Protein AF-A0A5K1BUI7-F1 (afdb_monomer)

Secondary structure (DSSP, 8-state):
-HHHHHHHHHHHHH---S-HHHHHHHHHHHHHHHHH-HHHHHHHTHHHHHHHHHHHHHHHHHHHHHHHHHHHHHHHHS--------PPPHHHHHHHHHHHHHHHHHHHHHHHHHHHHHTT--SS-TTS-SS-----HHHHHHHHHHHHHHHHHHHHHHHHHHHHHHTSSS-GGG--THHHHHHHHHHHHH-GGGS-TT--

pLDDT: mean 75.42, std 20.23, range [33.75, 97.56]

Radius of gyration: 20.85 Å; Cα contacts (8 Å, |Δi|>4): 123; chains: 1; bounding box: 43×46×66 Å

Solvent-accessible surface area (backbone atoms only — not comparable to full-atom values): 11781 Å² total; per-residue (Å²): 118,71,65,60,57,53,51,48,57,56,53,56,73,73,60,78,62,102,42,70,67,61,50,52,51,53,51,52,52,45,51,52,43,52,73,71,37,61,67,61,21,62,79,65,41,40,71,56,53,50,45,50,58,52,51,52,53,50,53,50,50,53,50,52,54,52,52,45,58,55,48,57,57,50,52,74,73,48,84,82,80,93,69,89,63,90,65,80,48,65,65,54,53,49,52,53,46,50,52,48,48,51,56,52,46,53,48,44,54,51,49,40,51,52,49,31,60,77,68,73,46,72,88,78,64,84,81,80,69,96,84,72,76,100,65,59,75,67,56,55,52,54,49,52,51,45,52,49,56,40,30,52,40,25,45,52,45,15,51,45,41,46,50,46,50,74,69,44,95,70,61,87,89,73,62,71,59,62,66,17,51,50,27,42,52,53,24,44,66,69,48,56,89,82,53,78,94,76,79,128

Mean predicted aligned error: 12.06 Å

Structure (mmCIF, N/CA/C/O backbone):
data_AF-A0A5K1BUI7-F1
#
_entry.id   AF-A0A5K1BUI7-F1
#
loop_
_atom_site.group_PDB
_atom_site.id
_atom_site.type_symbol
_atom_site.label_atom_id
_atom_site.label_alt_id
_atom_site.label_comp_id
_atom_site.label_asym_id
_atom_site.label_entity_id
_atom_site.label_seq_id
_atom_site.pdbx_PDB_ins_code
_atom_site.Cartn_x
_atom_site.Cartn_y
_atom_site.Cartn_z
_atom_site.occupancy
_atom_site.B_iso_or_equiv
_atom_site.auth_seq_id
_atom_site.auth_comp_id
_atom_site.auth_asym_id
_atom_site.auth_atom_id
_atom_site.pdbx_PDB_model_num
ATOM 1 N N . ASN A 1 1 ? -21.845 20.419 0.841 1.00 43.97 1 ASN A N 1
ATOM 2 C CA . ASN A 1 1 ? -20.652 19.588 1.139 1.00 43.97 1 ASN A CA 1
ATOM 3 C C . ASN A 1 1 ? -20.397 18.413 0.192 1.00 43.97 1 ASN A C 1
ATOM 5 O O . ASN A 1 1 ? -19.238 18.085 -0.008 1.00 43.97 1 ASN A O 1
ATOM 9 N N . VAL A 1 2 ? -21.398 17.830 -0.482 1.00 43.31 2 VAL A N 1
ATOM 10 C CA . VAL A 1 2 ? -21.192 16.702 -1.428 1.00 43.31 2 VAL A CA 1
ATOM 11 C C . VAL A 1 2 ? -20.451 17.100 -2.723 1.00 43.31 2 VAL A C 1
ATOM 13 O O . VAL A 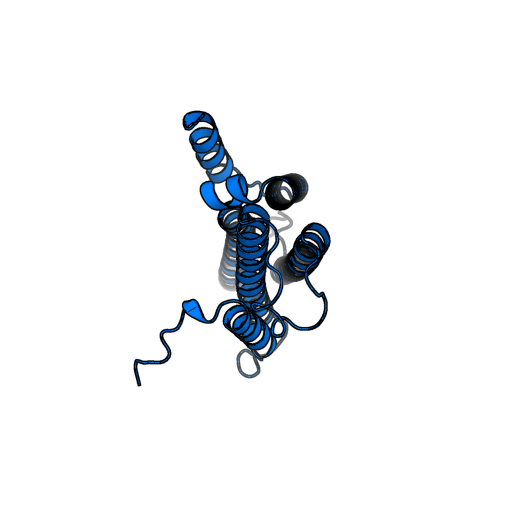1 2 ? -19.722 16.295 -3.304 1.00 43.31 2 VAL A O 1
ATOM 16 N N . GLU A 1 3 ? -20.577 18.351 -3.177 1.00 36.56 3 GLU A N 1
ATOM 17 C CA . GLU A 1 3 ? -19.888 18.826 -4.388 1.00 36.56 3 GLU A CA 1
ATOM 18 C C . GLU A 1 3 ? -18.374 18.997 -4.222 1.00 36.56 3 GLU A C 1
ATOM 20 O O . GLU A 1 3 ? -17.638 18.778 -5.182 1.00 36.56 3 GLU A O 1
ATOM 25 N N . LEU A 1 4 ? -17.892 19.335 -3.021 1.00 41.41 4 LE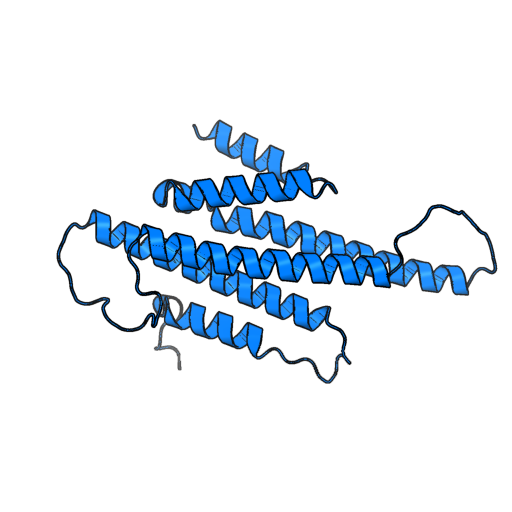U A N 1
ATOM 26 C CA . LEU A 1 4 ? -16.457 19.444 -2.736 1.00 41.41 4 LEU A CA 1
ATOM 27 C C . LEU A 1 4 ? -15.787 18.067 -2.797 1.00 41.41 4 LEU A C 1
ATOM 29 O O . LEU A 1 4 ? -14.767 17.929 -3.466 1.00 41.41 4 LEU A O 1
ATOM 33 N N . GLY A 1 5 ? -16.415 17.030 -2.228 1.00 38.28 5 GLY A N 1
ATOM 34 C CA . GLY A 1 5 ? -15.931 15.646 -2.315 1.00 38.28 5 GLY A CA 1
ATOM 35 C C . GLY A 1 5 ? -15.928 15.094 -3.746 1.00 38.28 5 GLY A C 1
ATOM 36 O O . GLY A 1 5 ? -14.968 14.446 -4.165 1.00 38.28 5 GLY A O 1
ATOM 37 N N . LYS A 1 6 ? -16.951 15.420 -4.552 1.00 39.59 6 LYS A N 1
ATOM 38 C CA . LYS A 1 6 ? -17.006 15.039 -5.977 1.00 39.59 6 LYS A CA 1
AT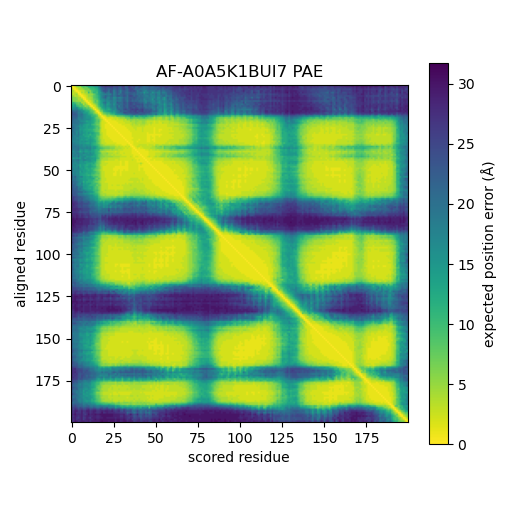OM 39 C C . LYS A 1 6 ? -15.974 15.791 -6.824 1.00 39.59 6 LYS A C 1
ATOM 41 O O . LYS A 1 6 ? -15.357 15.179 -7.695 1.00 39.59 6 LYS A O 1
ATOM 46 N N . LYS A 1 7 ? -15.739 17.082 -6.555 1.00 39.53 7 LYS A N 1
ATOM 47 C CA . LYS A 1 7 ? -14.680 17.875 -7.204 1.00 39.53 7 LYS A CA 1
ATOM 48 C C . LYS A 1 7 ? -13.285 17.381 -6.805 1.00 39.53 7 LYS A C 1
ATOM 50 O O . LYS A 1 7 ? -12.435 17.273 -7.683 1.00 39.53 7 LYS A O 1
ATOM 55 N N . PHE A 1 8 ? -13.071 16.970 -5.551 1.00 45.25 8 PHE A N 1
ATOM 56 C CA . PHE A 1 8 ? -11.815 16.354 -5.101 1.00 45.25 8 PHE A CA 1
ATOM 57 C C . PHE A 1 8 ? -11.578 14.993 -5.778 1.00 45.25 8 PHE A C 1
ATOM 59 O O . PHE A 1 8 ? -10.529 14.807 -6.389 1.00 45.25 8 PHE A O 1
ATOM 66 N N . LYS A 1 9 ? -12.576 14.089 -5.805 1.00 44.03 9 LYS A N 1
ATOM 67 C CA . LYS A 1 9 ? -12.499 12.798 -6.530 1.00 44.03 9 LYS A CA 1
ATOM 68 C C . LYS A 1 9 ? -12.203 12.992 -8.033 1.00 44.03 9 LYS A C 1
ATOM 70 O O . LYS A 1 9 ? -11.372 12.273 -8.583 1.00 44.03 9 LYS A O 1
ATOM 75 N N . LYS A 1 10 ? -12.802 13.991 -8.705 1.00 42.78 10 LYS A N 1
ATOM 76 C CA . LYS A 1 10 ? -12.535 14.300 -10.133 1.00 42.78 10 LYS A CA 1
ATOM 77 C C . LYS A 1 10 ? -11.156 14.933 -10.382 1.00 42.78 10 LYS A C 1
ATOM 79 O O . LYS A 1 10 ? -10.521 14.635 -11.395 1.00 42.78 10 LYS A O 1
ATOM 84 N N . SER A 1 11 ? -10.681 15.781 -9.469 1.00 41.78 11 SER A N 1
ATOM 85 C CA . SER A 1 11 ? -9.372 16.446 -9.581 1.00 41.78 11 SER A CA 1
ATOM 86 C C . SER A 1 11 ? -8.205 15.500 -9.250 1.00 41.78 11 SER A C 1
ATOM 88 O O . SER A 1 11 ? -7.168 15.532 -9.909 1.00 41.78 11 SER A O 1
ATOM 90 N N . VAL A 1 12 ? -8.398 14.577 -8.300 1.00 46.94 12 VAL A N 1
ATOM 91 C CA . VAL A 1 12 ? -7.439 13.507 -7.961 1.00 46.94 12 VAL A CA 1
ATOM 92 C C . VAL A 1 12 ? -7.340 12.458 -9.077 1.00 46.94 12 VAL A C 1
ATOM 94 O O . VAL A 1 12 ? -6.252 11.967 -9.381 1.00 46.94 12 VAL A O 1
ATOM 97 N N . ASN A 1 13 ? -8.449 12.146 -9.760 1.00 43.62 13 ASN A N 1
ATOM 98 C CA . ASN A 1 13 ? -8.430 11.178 -10.860 1.00 43.62 13 ASN A CA 1
ATOM 99 C C . ASN A 1 13 ? -7.754 11.679 -12.140 1.00 43.62 13 ASN A C 1
ATOM 101 O O . ASN A 1 13 ? -7.342 10.851 -12.945 1.00 43.62 13 ASN A O 1
ATOM 105 N N . SER A 1 14 ? -7.608 12.990 -12.330 1.00 39.31 14 SER A N 1
ATOM 106 C CA . SER A 1 14 ? -7.099 13.547 -13.589 1.00 39.31 14 SER A CA 1
ATOM 107 C C . SER A 1 14 ? -5.607 13.888 -13.579 1.00 39.31 14 SER A C 1
ATOM 109 O O . SER A 1 14 ? -5.026 13.995 -14.655 1.00 39.31 14 SER A O 1
ATOM 111 N N . LYS A 1 15 ? -4.960 14.035 -12.412 1.00 48.16 15 LYS A N 1
ATOM 112 C CA . LYS A 1 15 ? -3.518 14.339 -12.311 1.00 48.16 15 LYS A CA 1
ATOM 113 C C . LYS A 1 15 ? -2.923 13.821 -10.993 1.00 48.16 15 LYS A C 1
ATOM 115 O O . LYS A 1 15 ? -2.759 14.596 -10.052 1.00 48.16 15 LYS A O 1
ATOM 120 N N . ILE A 1 16 ? -2.558 12.540 -10.934 1.00 50.16 16 ILE A N 1
ATOM 121 C CA . ILE A 1 16 ? -1.403 12.145 -10.109 1.00 50.16 16 ILE A CA 1
ATOM 122 C C . ILE A 1 16 ? -0.206 12.315 -11.044 1.00 50.16 16 ILE A C 1
ATOM 124 O O . ILE A 1 16 ? -0.218 11.708 -12.115 1.00 50.16 16 ILE A O 1
ATOM 128 N N . PRO A 1 17 ? 0.740 13.216 -10.755 1.00 47.88 17 PRO A N 1
ATOM 129 C CA . PRO A 1 17 ? 1.783 13.524 -11.712 1.00 47.88 17 PRO A CA 1
ATOM 130 C C . PRO A 1 17 ? 2.892 12.489 -11.604 1.00 47.88 17 PRO A C 1
ATOM 132 O O . PRO A 1 17 ? 3.129 11.926 -10.538 1.00 47.88 17 PRO A O 1
ATOM 135 N N . SER A 1 18 ? 3.671 12.375 -12.668 1.00 57.16 18 SER A N 1
ATOM 136 C CA . SER A 1 18 ? 5.023 11.813 -12.670 1.00 57.16 18 SER A CA 1
ATOM 137 C C . SER A 1 18 ? 6.004 12.541 -11.714 1.00 57.16 18 SER A C 1
ATOM 139 O O . SER A 1 18 ? 7.210 12.437 -11.892 1.00 57.16 18 SER A O 1
ATOM 141 N N . ASP A 1 19 ? 5.494 13.298 -10.732 1.00 74.06 19 ASP A N 1
ATOM 142 C CA . ASP A 1 19 ? 6.196 14.114 -9.746 1.00 74.06 19 ASP A CA 1
ATOM 143 C C . ASP A 1 19 ? 6.098 13.447 -8.355 1.00 74.06 19 ASP A C 1
ATOM 145 O O . ASP A 1 19 ? 5.031 13.470 -7.718 1.00 74.06 19 ASP A O 1
ATOM 149 N N . PRO A 1 20 ? 7.211 12.874 -7.862 1.00 77.00 20 PRO A N 1
ATOM 150 C CA . PRO A 1 20 ? 7.291 12.225 -6.556 1.00 77.00 20 PRO A CA 1
ATOM 151 C C . PRO A 1 20 ? 6.880 13.117 -5.377 1.00 77.00 20 PRO A C 1
ATOM 153 O O . PRO A 1 20 ? 6.363 12.613 -4.377 1.00 77.00 20 PRO A O 1
ATOM 156 N N . ILE A 1 21 ? 7.078 14.438 -5.474 1.00 84.44 21 ILE A N 1
ATOM 157 C CA . ILE A 1 21 ? 6.798 15.380 -4.380 1.00 84.44 21 ILE A CA 1
ATOM 158 C C . ILE A 1 21 ? 5.292 15.476 -4.159 1.00 84.44 21 ILE A C 1
ATOM 160 O O . ILE A 1 21 ? 4.798 15.316 -3.040 1.00 84.44 21 ILE A O 1
ATOM 164 N N . ARG A 1 22 ? 4.541 15.683 -5.244 1.00 85.50 22 ARG A N 1
ATOM 165 C CA . ARG A 1 22 ? 3.084 15.810 -5.183 1.00 85.50 22 ARG A CA 1
ATOM 166 C C . ARG A 1 22 ? 2.411 14.510 -4.756 1.00 85.50 22 ARG A C 1
ATOM 168 O O . ARG A 1 22 ? 1.451 14.558 -3.989 1.00 85.50 22 ARG A O 1
ATOM 175 N N . TRP A 1 23 ? 2.918 13.361 -5.203 1.00 87.81 23 TRP A N 1
ATOM 176 C CA . TRP A 1 23 ? 2.444 12.065 -4.714 1.00 87.81 23 TRP A CA 1
ATOM 177 C C . TRP A 1 23 ? 2.628 11.935 -3.195 1.00 87.81 23 TRP A C 1
ATOM 179 O O . TRP A 1 23 ? 1.670 11.621 -2.485 1.00 87.81 23 TRP A O 1
ATOM 189 N N . ARG A 1 24 ? 3.825 12.252 -2.681 1.00 89.62 24 ARG A N 1
ATOM 190 C CA . ARG A 1 24 ? 4.130 12.164 -1.247 1.00 89.62 24 ARG A CA 1
ATOM 191 C C . ARG A 1 24 ? 3.242 13.093 -0.421 1.00 89.62 24 ARG A C 1
ATOM 193 O O . ARG A 1 24 ? 2.734 12.674 0.616 1.00 89.62 24 ARG A O 1
ATOM 200 N N . GLN A 1 25 ? 2.993 14.307 -0.909 1.00 91.75 25 GLN A N 1
ATOM 201 C CA . GLN A 1 25 ? 2.090 15.259 -0.263 1.00 91.75 25 GLN A CA 1
ATOM 202 C C . GLN A 1 25 ? 0.642 14.746 -0.228 1.00 91.75 25 GLN A C 1
ATOM 204 O O . GLN A 1 25 ? -0.021 14.827 0.803 1.00 91.75 25 GLN A O 1
ATOM 209 N N . MET A 1 26 ? 0.138 14.177 -1.329 1.00 92.56 26 MET A N 1
ATOM 210 C CA . MET A 1 26 ? -1.207 13.586 -1.355 1.00 92.56 26 MET A CA 1
ATOM 211 C C . MET A 1 26 ? -1.329 12.413 -0.381 1.00 92.56 26 MET A C 1
ATOM 213 O O . MET A 1 26 ? -2.324 12.322 0.336 1.00 92.56 26 MET A O 1
ATOM 217 N N . ARG A 1 27 ? -0.305 11.554 -0.315 1.00 94.19 27 ARG A N 1
ATOM 218 C CA . ARG A 1 27 ? -0.230 10.452 0.650 1.00 94.19 27 ARG A CA 1
ATOM 219 C C . ARG A 1 27 ? -0.309 10.962 2.095 1.00 94.19 27 ARG A C 1
ATOM 221 O O . ARG A 1 27 ? -1.131 10.466 2.857 1.00 94.19 27 ARG A O 1
ATOM 228 N N . GLN A 1 28 ? 0.487 11.976 2.439 1.00 94.25 28 GLN A N 1
ATOM 229 C CA . GLN A 1 28 ? 0.491 12.601 3.771 1.00 94.25 28 GLN A CA 1
ATOM 230 C C . GLN A 1 28 ? -0.856 13.245 4.125 1.00 94.25 28 GLN A C 1
ATOM 232 O O . GLN A 1 28 ? -1.309 13.148 5.260 1.00 94.25 28 GLN A O 1
ATOM 237 N N . ASN A 1 29 ? -1.534 13.866 3.156 1.00 93.94 29 ASN A N 1
ATOM 238 C CA . ASN A 1 29 ? -2.860 14.441 3.385 1.00 93.94 29 ASN A CA 1
ATOM 239 C C . ASN A 1 29 ? -3.898 13.361 3.719 1.00 93.94 29 ASN A C 1
ATOM 241 O O . ASN A 1 29 ? -4.705 13.549 4.624 1.00 93.94 29 ASN A O 1
ATOM 245 N N . TYR A 1 30 ? -3.882 12.229 3.007 1.00 94.88 30 TYR A N 1
ATOM 246 C CA . TYR A 1 30 ? -4.777 11.111 3.315 1.00 94.88 30 TYR A CA 1
ATOM 247 C C . TYR A 1 30 ? -4.476 10.489 4.677 1.00 94.88 30 TYR A C 1
ATOM 249 O O . TYR A 1 30 ? -5.405 10.237 5.437 1.00 94.88 30 TYR A O 1
ATOM 257 N N . GLU A 1 31 ? -3.197 10.302 5.008 1.00 95.19 31 GLU A N 1
ATOM 258 C CA . GLU A 1 31 ? -2.765 9.870 6.339 1.00 95.19 31 GLU A CA 1
ATOM 259 C C . GLU A 1 31 ? -3.307 10.798 7.434 1.00 95.19 31 GLU A C 1
ATOM 261 O O . GLU A 1 31 ? -3.922 10.327 8.388 1.00 95.19 31 GLU A O 1
ATOM 266 N N . ALA A 1 32 ? -3.145 12.115 7.278 1.00 94.19 32 ALA A N 1
ATOM 267 C CA . ALA A 1 32 ? -3.635 13.087 8.249 1.00 94.19 32 ALA A CA 1
ATOM 268 C C . ALA A 1 32 ? -5.158 13.004 8.438 1.00 94.19 32 ALA A C 1
ATOM 270 O O . ALA A 1 32 ? -5.634 13.130 9.560 1.00 94.19 32 ALA A O 1
ATOM 271 N N . ILE A 1 33 ? -5.920 12.756 7.367 1.00 93.06 33 ILE A N 1
ATOM 272 C CA . ILE A 1 33 ? -7.378 12.590 7.444 1.00 93.06 33 ILE A CA 1
ATOM 273 C C . ILE A 1 33 ? -7.742 11.314 8.213 1.00 93.06 33 ILE A C 1
ATOM 275 O O . ILE A 1 33 ? -8.541 11.390 9.143 1.00 93.06 33 ILE A O 1
ATOM 279 N N . ILE A 1 34 ? -7.124 10.175 7.872 1.00 91.94 34 ILE A N 1
ATOM 280 C CA . ILE A 1 34 ? -7.345 8.885 8.555 1.00 91.94 34 ILE A CA 1
ATOM 281 C C . ILE A 1 34 ? -7.051 9.024 10.054 1.00 91.94 34 ILE A C 1
ATOM 283 O O . ILE A 1 34 ? -7.808 8.545 10.896 1.00 91.94 34 ILE A O 1
ATOM 287 N N . LEU A 1 35 ? -5.964 9.720 10.396 1.00 91.00 35 LEU A N 1
ATOM 288 C CA . LEU A 1 35 ? -5.545 9.941 11.777 1.00 91.00 35 LEU A CA 1
ATOM 289 C C . LEU A 1 35 ? -6.293 11.073 12.479 1.00 91.00 35 LEU A C 1
ATOM 291 O O . LEU A 1 35 ? -6.166 11.179 13.693 1.00 91.00 35 LEU A O 1
ATOM 295 N N . ALA A 1 36 ? -7.059 11.920 11.793 1.00 89.81 36 ALA A N 1
ATOM 296 C CA . ALA A 1 36 ? -7.831 12.991 12.422 1.00 89.81 36 ALA A CA 1
ATOM 297 C C . ALA A 1 36 ? -9.259 12.532 12.730 1.00 89.81 36 ALA A C 1
ATOM 299 O O . ALA A 1 36 ? -9.684 12.614 13.884 1.00 89.81 36 ALA A O 1
ATOM 300 N N . ASP A 1 37 ? -9.955 11.991 11.730 1.00 87.25 37 ASP A N 1
ATOM 301 C CA . ASP A 1 37 ? -11.392 11.728 11.773 1.00 87.25 37 ASP A CA 1
ATOM 302 C C . ASP A 1 37 ? -11.722 10.367 11.139 1.00 87.25 37 ASP A C 1
ATOM 304 O O . ASP A 1 37 ? -11.779 10.208 9.915 1.00 87.25 37 ASP A O 1
ATOM 308 N N . SER A 1 38 ? -11.952 9.375 12.000 1.00 83.94 38 SER A N 1
ATOM 309 C CA . SER A 1 38 ? -12.308 8.009 11.611 1.00 83.94 38 SER A CA 1
ATOM 310 C C . SER A 1 38 ? -13.684 7.918 10.944 1.00 83.94 38 SER A C 1
ATOM 312 O O . SER A 1 38 ? -13.868 7.088 10.052 1.00 83.94 38 SER A O 1
ATOM 314 N N . ASP A 1 39 ? -14.636 8.781 11.309 1.00 85.31 39 ASP A N 1
ATOM 315 C CA . ASP A 1 39 ? -15.987 8.800 10.731 1.00 85.31 39 ASP A CA 1
ATOM 316 C C . ASP A 1 39 ? -15.959 9.359 9.307 1.00 85.31 39 ASP A C 1
ATOM 318 O O . ASP A 1 39 ? -16.565 8.814 8.373 1.00 85.31 39 ASP A O 1
ATOM 322 N N . PHE A 1 40 ? -15.215 10.447 9.118 1.00 88.00 40 PHE A N 1
ATOM 323 C CA . PHE A 1 40 ? -14.985 11.018 7.802 1.00 88.00 40 PHE A CA 1
ATOM 324 C C . PHE A 1 40 ? -14.206 10.049 6.910 1.00 88.00 40 PHE A C 1
ATOM 326 O O . PHE A 1 40 ? -14.579 9.868 5.748 1.00 88.00 40 PHE A O 1
ATOM 333 N N . SER A 1 41 ? -13.166 9.406 7.456 1.00 88.69 41 SER A N 1
ATOM 334 C CA . SER A 1 41 ? -12.354 8.422 6.735 1.00 88.69 41 SER A CA 1
ATOM 335 C C . SER A 1 41 ? -13.212 7.300 6.154 1.00 88.69 41 SER A C 1
ATOM 337 O O . SER A 1 41 ? -13.167 7.036 4.951 1.00 88.69 41 SER A O 1
ATOM 339 N N . GLU A 1 42 ? -14.068 6.710 6.990 1.00 86.50 42 GLU A N 1
ATOM 340 C CA . GLU A 1 42 ? -14.961 5.621 6.603 1.00 86.50 42 GLU A CA 1
ATOM 341 C C . GLU A 1 42 ? -16.015 6.070 5.583 1.00 86.50 42 GLU A C 1
ATOM 343 O O . GLU A 1 42 ? -16.174 5.439 4.538 1.00 86.50 42 GLU A O 1
ATOM 348 N N . SER A 1 43 ? -16.695 7.191 5.836 1.00 87.88 43 SER A N 1
ATOM 349 C CA . SER A 1 43 ? -17.760 7.696 4.953 1.00 87.88 43 SER A CA 1
ATOM 350 C C . SER A 1 43 ? -17.268 8.135 3.569 1.00 87.88 43 SER A C 1
ATOM 352 O O . SER A 1 43 ? -18.041 8.131 2.609 1.00 87.88 43 SER A O 1
ATOM 354 N N . HIS A 1 44 ? -15.993 8.513 3.451 1.00 89.69 44 HIS A N 1
ATOM 355 C CA . HIS A 1 44 ? -15.385 8.961 2.196 1.00 89.69 44 HIS A CA 1
ATOM 356 C C . HIS A 1 44 ? -14.415 7.943 1.588 1.00 89.69 44 HIS A C 1
ATOM 358 O O . HIS A 1 44 ? -13.831 8.227 0.536 1.00 89.69 44 HIS A O 1
ATOM 364 N N . GLU A 1 45 ? -14.282 6.768 2.211 1.00 91.88 45 GLU A N 1
ATOM 365 C CA . GLU A 1 45 ? -13.417 5.666 1.780 1.00 91.88 45 GLU A CA 1
ATOM 366 C C . GLU A 1 45 ? -11.956 6.115 1.609 1.00 91.88 45 GLU A C 1
ATOM 368 O O . GLU A 1 45 ? -11.302 5.831 0.599 1.00 91.88 45 GLU A O 1
ATOM 373 N N . ILE A 1 46 ? -11.436 6.877 2.57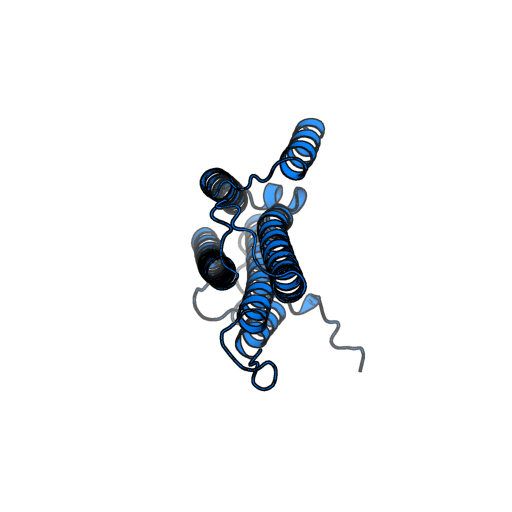5 1.00 94.19 46 ILE A N 1
ATOM 374 C CA . ILE A 1 46 ? -10.123 7.517 2.451 1.00 94.19 46 ILE A CA 1
ATOM 375 C C . ILE A 1 46 ? -9.000 6.481 2.357 1.00 94.19 46 ILE A C 1
ATOM 377 O O . ILE A 1 46 ? -8.098 6.654 1.535 1.00 94.19 46 ILE A O 1
ATOM 381 N N . GLU A 1 47 ? -9.071 5.366 3.093 1.00 93.75 47 GLU A N 1
ATOM 382 C CA . GLU A 1 47 ? -8.090 4.279 2.969 1.00 93.75 47 GLU A CA 1
ATOM 383 C C . GLU A 1 47 ? -8.105 3.659 1.567 1.00 93.75 47 GLU A C 1
ATOM 385 O O . GLU A 1 47 ? -7.061 3.273 1.043 1.00 93.75 47 GLU A O 1
ATOM 390 N N . HIS A 1 48 ? -9.277 3.575 0.933 1.00 92.75 48 HIS A N 1
ATOM 391 C CA . HIS A 1 48 ? -9.385 3.090 -0.440 1.00 92.75 48 HIS A CA 1
ATOM 392 C C . HIS A 1 48 ? -8.788 4.090 -1.433 1.00 92.75 48 HIS A C 1
ATOM 394 O O . HIS A 1 48 ? -8.048 3.696 -2.331 1.00 92.75 48 HIS A O 1
ATOM 400 N N . LEU A 1 49 ? -9.050 5.390 -1.272 1.00 94.81 49 LEU A N 1
ATOM 401 C CA . LEU A 1 49 ? -8.451 6.429 -2.118 1.00 94.81 49 LEU A CA 1
ATOM 402 C C . LEU A 1 49 ? -6.924 6.472 -1.986 1.00 94.81 49 LEU A C 1
ATOM 404 O O . LEU A 1 49 ? -6.218 6.610 -2.988 1.00 94.81 49 LEU A O 1
ATOM 408 N N . LEU A 1 50 ? -6.418 6.306 -0.765 1.00 95.50 50 LEU A N 1
ATOM 409 C CA . LEU A 1 50 ? -4.996 6.171 -0.479 1.00 95.50 50 LEU A CA 1
ATOM 410 C C . LEU A 1 50 ? -4.397 4.945 -1.179 1.00 95.50 50 LEU A C 1
ATOM 412 O O . LEU A 1 50 ? -3.323 5.043 -1.777 1.00 95.50 50 LEU A O 1
ATOM 416 N N . TRP A 1 51 ? -5.096 3.809 -1.175 1.00 96.62 51 TRP A N 1
ATOM 417 C CA . TRP A 1 51 ? -4.672 2.641 -1.942 1.00 96.62 51 TRP A CA 1
ATOM 418 C C . TRP A 1 51 ? -4.695 2.890 -3.450 1.00 96.62 51 TRP A C 1
ATOM 420 O O . TRP A 1 51 ? -3.709 2.602 -4.118 1.00 96.62 51 TRP A O 1
ATOM 430 N N . GLN A 1 52 ? -5.750 3.501 -3.994 1.00 95.00 52 GLN A N 1
ATOM 431 C CA . GLN A 1 52 ? -5.839 3.842 -5.420 1.00 95.00 52 GLN A CA 1
ATOM 432 C C . GLN A 1 52 ? -4.689 4.751 -5.880 1.00 95.00 52 GLN A C 1
ATOM 434 O O . GLN A 1 52 ? -4.170 4.576 -6.985 1.00 95.00 52 GLN A O 1
ATOM 439 N N . LEU A 1 53 ? -4.254 5.690 -5.031 1.00 93.44 53 LEU A N 1
ATOM 440 C CA . LEU A 1 53 ? -3.067 6.518 -5.268 1.00 93.44 53 LEU A CA 1
ATOM 441 C C . LEU A 1 53 ? -1.808 5.651 -5.449 1.00 93.44 53 LEU A C 1
ATOM 443 O O . LEU A 1 53 ? -1.070 5.852 -6.410 1.00 93.44 53 LEU A O 1
ATOM 447 N N . HIS A 1 54 ? -1.580 4.671 -4.569 1.00 94.31 54 HIS A N 1
ATOM 448 C CA . HIS A 1 54 ? -0.444 3.747 -4.676 1.00 94.31 54 HIS A CA 1
ATOM 449 C C . HIS A 1 54 ? -0.583 2.792 -5.866 1.00 94.31 54 HIS A C 1
ATOM 451 O O . HIS A 1 54 ? 0.365 2.607 -6.628 1.00 94.31 54 HIS A O 1
ATOM 457 N N . TYR A 1 55 ? -1.770 2.221 -6.061 1.00 94.00 55 TYR A N 1
ATOM 458 C CA . TYR A 1 55 ? -2.064 1.284 -7.138 1.00 94.00 55 TYR A CA 1
ATOM 459 C C . TYR A 1 55 ? -1.854 1.914 -8.518 1.00 94.00 55 TYR A C 1
ATOM 461 O O . TYR A 1 55 ? -1.293 1.285 -9.412 1.00 94.00 55 TYR A O 1
ATOM 469 N N . ARG A 1 56 ? -2.217 3.191 -8.695 1.00 91.75 56 ARG A N 1
ATOM 470 C CA . ARG A 1 56 ? -1.935 3.909 -9.944 1.00 91.75 56 ARG A CA 1
ATOM 471 C C . ARG A 1 56 ? -0.432 4.017 -10.219 1.00 91.75 56 ARG A C 1
ATOM 473 O O . ARG A 1 56 ? -0.028 3.806 -11.359 1.00 91.75 56 ARG A O 1
ATOM 480 N N . CYS A 1 57 ? 0.388 4.297 -9.204 1.00 91.31 57 CYS A N 1
ATOM 481 C CA . CYS A 1 57 ? 1.847 4.313 -9.356 1.00 91.31 57 CYS A CA 1
ATOM 482 C C . CYS A 1 57 ? 2.387 2.928 -9.737 1.00 91.31 57 CYS A C 1
ATOM 484 O O . CYS A 1 57 ? 3.232 2.823 -10.624 1.00 91.31 57 CYS A O 1
ATOM 486 N N . ILE A 1 58 ? 1.854 1.860 -9.129 1.00 92.81 58 ILE A N 1
ATOM 487 C CA . ILE A 1 58 ? 2.175 0.476 -9.506 1.00 92.81 58 ILE A CA 1
ATOM 488 C C . ILE A 1 58 ? 1.867 0.247 -10.991 1.00 92.81 58 ILE A C 1
ATOM 490 O O . ILE A 1 58 ? 2.740 -0.197 -11.735 1.00 92.81 58 ILE A O 1
ATOM 494 N N . GLU A 1 59 ? 0.663 0.586 -11.457 1.00 92.19 59 GLU A N 1
ATOM 495 C CA . GLU A 1 59 ? 0.286 0.413 -12.865 1.00 92.19 59 GLU A CA 1
ATOM 496 C C . GLU A 1 59 ? 1.155 1.235 -13.825 1.00 92.19 59 GLU A C 1
ATOM 498 O O . GLU A 1 59 ? 1.497 0.750 -14.908 1.00 92.19 59 GLU A O 1
ATOM 503 N N . GLU A 1 60 ? 1.577 2.437 -13.427 1.00 90.56 60 GLU A N 1
ATOM 504 C CA . GLU A 1 60 ? 2.504 3.259 -14.205 1.00 90.56 60 GLU A CA 1
ATOM 505 C C . GLU A 1 60 ? 3.877 2.584 -14.348 1.00 90.56 60 GLU A C 1
ATOM 507 O O . GLU A 1 60 ? 4.375 2.445 -15.469 1.00 90.56 60 GLU A O 1
ATOM 512 N N . PHE A 1 61 ? 4.463 2.078 -13.257 1.00 90.00 61 PHE A N 1
ATOM 513 C CA . PHE A 1 61 ? 5.714 1.312 -13.320 1.00 90.00 61 PHE A CA 1
ATOM 514 C C . PHE A 1 61 ? 5.571 0.055 -14.183 1.00 90.00 61 PHE A C 1
ATOM 516 O O . PHE A 1 61 ? 6.429 -0.223 -15.027 1.00 90.00 61 PHE A O 1
ATOM 523 N N . ARG A 1 62 ? 4.459 -0.679 -14.053 1.00 90.31 62 ARG A N 1
ATOM 524 C CA . ARG A 1 62 ? 4.172 -1.857 -14.889 1.00 90.31 62 ARG A CA 1
ATOM 525 C C . ARG A 1 62 ? 4.081 -1.491 -16.368 1.00 90.31 62 ARG A C 1
ATOM 527 O O . ARG A 1 62 ? 4.605 -2.223 -17.207 1.00 90.31 62 ARG A O 1
ATOM 534 N N . ALA A 1 63 ? 3.446 -0.369 -16.703 1.00 89.38 63 ALA A N 1
ATOM 535 C CA . ALA A 1 63 ? 3.372 0.120 -18.074 1.00 89.38 63 ALA A CA 1
ATOM 536 C C . ALA A 1 63 ? 4.764 0.475 -18.619 1.00 89.38 63 ALA A C 1
ATOM 538 O O . ALA A 1 63 ? 5.123 0.013 -19.702 1.00 89.38 63 ALA A O 1
ATOM 539 N N . ARG A 1 64 ? 5.583 1.201 -17.845 1.00 87.56 64 ARG A N 1
ATOM 540 C CA . ARG A 1 64 ? 6.966 1.552 -18.215 1.00 87.56 64 ARG A CA 1
ATOM 541 C C . ARG A 1 64 ? 7.840 0.311 -18.455 1.00 87.56 64 ARG A C 1
ATOM 543 O O . ARG A 1 64 ? 8.564 0.258 -19.449 1.00 87.56 64 ARG A O 1
ATOM 550 N N . LEU A 1 65 ? 7.725 -0.719 -17.610 1.00 85.94 65 LEU A N 1
ATOM 551 C CA . LEU A 1 65 ? 8.449 -1.992 -17.764 1.00 85.94 65 LEU A CA 1
ATOM 552 C C . LEU A 1 65 ? 8.019 -2.792 -19.009 1.00 85.94 65 LEU A C 1
ATOM 554 O O . LEU A 1 65 ? 8.855 -3.422 -19.666 1.00 85.94 65 LEU A O 1
ATOM 558 N N . ARG A 1 66 ? 6.730 -2.765 -19.372 1.00 86.12 66 ARG A N 1
ATOM 559 C CA . ARG A 1 66 ? 6.234 -3.385 -20.618 1.00 86.12 66 ARG A CA 1
ATOM 560 C C . ARG A 1 66 ? 6.760 -2.653 -21.858 1.00 86.12 66 ARG A C 1
ATOM 562 O O . ARG A 1 66 ? 7.237 -3.291 -22.800 1.00 86.12 66 ARG A O 1
ATOM 569 N N . SER A 1 67 ? 6.736 -1.321 -21.837 1.00 83.12 67 SER A N 1
ATOM 570 C CA . SER A 1 67 ? 7.207 -0.484 -22.947 1.00 83.12 67 SER A CA 1
ATOM 571 C C . SER A 1 67 ? 8.717 -0.605 -23.184 1.00 83.12 67 SER A C 1
ATOM 573 O O . SER A 1 67 ? 9.157 -0.667 -24.335 1.00 83.12 67 SER A O 1
ATOM 575 N N . SER A 1 68 ? 9.527 -0.703 -22.122 1.00 76.00 68 SER A N 1
ATOM 576 C CA . SER A 1 68 ? 10.978 -0.914 -22.252 1.00 76.00 68 SER A CA 1
ATOM 577 C C . SER A 1 68 ? 11.316 -2.283 -22.856 1.00 76.00 68 SER A C 1
ATOM 579 O O . SER A 1 68 ? 12.212 -2.374 -23.694 1.00 76.00 68 SER A O 1
ATOM 581 N N . SER A 1 69 ? 10.541 -3.322 -22.529 1.00 70.00 69 SER A N 1
ATOM 582 C CA . SER A 1 69 ? 10.710 -4.676 -23.084 1.00 70.00 69 SER A CA 1
ATOM 583 C C . SER A 1 69 ? 10.386 -4.747 -24.589 1.00 70.00 69 SER A C 1
ATOM 585 O O . SER A 1 69 ? 11.083 -5.421 -25.345 1.00 70.00 69 SER A O 1
ATOM 587 N N . THR A 1 70 ? 9.375 -3.995 -25.041 1.00 64.38 70 THR A N 1
ATOM 588 C CA . THR A 1 70 ? 8.971 -3.918 -26.464 1.00 64.38 70 THR A CA 1
ATOM 589 C C . THR A 1 70 ? 9.960 -3.097 -27.300 1.00 64.38 70 THR A C 1
ATOM 591 O O . THR A 1 70 ? 10.220 -3.394 -28.462 1.00 64.38 70 THR A O 1
ATOM 594 N N . THR A 1 71 ? 10.560 -2.061 -26.706 1.00 59.25 71 THR A N 1
ATOM 595 C CA . THR A 1 71 ? 11.555 -1.236 -27.410 1.00 59.25 71 THR A CA 1
ATOM 596 C C . THR A 1 71 ? 12.874 -1.996 -27.600 1.00 59.25 71 THR A C 1
ATOM 598 O O . THR A 1 71 ? 13.486 -1.895 -28.658 1.00 59.25 71 THR A O 1
ATOM 601 N N . ALA A 1 72 ? 13.302 -2.792 -26.612 1.00 58.09 72 ALA A N 1
ATOM 602 C CA . ALA A 1 72 ? 14.529 -3.589 -26.708 1.00 58.09 72 ALA A CA 1
ATOM 603 C C . ALA A 1 72 ? 14.484 -4.615 -27.858 1.00 58.09 72 ALA A C 1
ATOM 605 O O . ALA A 1 72 ? 15.478 -4.808 -28.553 1.00 58.09 72 ALA A O 1
ATOM 606 N N . THR A 1 73 ? 13.320 -5.222 -28.099 1.00 58.25 73 THR A N 1
ATOM 607 C CA . THR A 1 73 ? 13.099 -6.163 -29.211 1.00 58.25 73 THR A CA 1
ATOM 608 C C . THR A 1 73 ? 13.052 -5.460 -30.571 1.00 58.25 73 THR A C 1
ATOM 610 O O . THR A 1 73 ? 13.573 -5.993 -31.546 1.00 58.25 73 THR A O 1
ATOM 613 N N . ALA A 1 74 ? 12.513 -4.238 -30.646 1.00 56.97 74 ALA A N 1
ATOM 614 C CA . ALA A 1 74 ? 12.499 -3.445 -31.879 1.00 56.97 74 ALA A CA 1
ATOM 615 C C . ALA A 1 74 ? 13.896 -2.931 -32.291 1.00 56.97 74 ALA A C 1
ATOM 617 O O . ALA A 1 74 ? 14.236 -2.964 -33.471 1.00 56.97 74 ALA A O 1
ATOM 618 N N . VAL A 1 75 ? 14.732 -2.512 -31.331 1.00 55.66 75 VAL A N 1
ATOM 619 C CA . VAL A 1 75 ? 16.105 -2.028 -31.598 1.00 55.66 75 VAL A CA 1
ATOM 620 C C . VAL A 1 75 ? 17.044 -3.166 -32.026 1.00 55.66 75 VAL A C 1
ATOM 622 O O . VAL A 1 75 ? 17.973 -2.937 -32.792 1.00 55.66 75 VAL A O 1
ATOM 625 N N . GLN A 1 76 ? 16.790 -4.409 -31.602 1.00 53.44 76 GLN A N 1
ATOM 626 C CA . GLN A 1 76 ? 17.526 -5.577 -32.111 1.00 53.44 76 GLN A CA 1
ATOM 627 C C . GLN A 1 76 ? 17.140 -5.951 -33.554 1.00 53.44 76 GLN A C 1
ATOM 629 O O . GLN A 1 76 ? 17.938 -6.575 -34.247 1.00 53.44 76 GLN A O 1
ATOM 634 N N . ALA A 1 77 ? 15.948 -5.559 -34.021 1.00 54.88 77 ALA A N 1
ATOM 635 C CA . ALA A 1 77 ? 15.460 -5.852 -35.371 1.00 54.88 77 ALA A CA 1
ATOM 636 C C . ALA A 1 77 ? 15.811 -4.768 -36.413 1.00 54.88 77 ALA A C 1
ATOM 638 O O . ALA A 1 77 ? 15.808 -5.049 -37.610 1.00 54.88 77 ALA A O 1
ATOM 639 N N . GLN A 1 78 ? 16.124 -3.541 -35.988 1.00 50.53 78 GLN A N 1
ATOM 640 C CA . GLN A 1 78 ? 16.541 -2.446 -36.867 1.00 50.53 78 GLN A CA 1
ATOM 641 C C . GLN A 1 78 ? 17.888 -1.900 -36.400 1.00 50.53 78 GLN A C 1
ATOM 643 O O . GLN A 1 78 ? 17.976 -1.177 -35.410 1.00 50.53 78 GLN A O 1
ATOM 648 N N . GLY A 1 79 ? 18.947 -2.282 -37.116 1.00 49.34 79 GLY A N 1
ATOM 649 C CA . GLY A 1 79 ? 20.314 -1.870 -36.824 1.00 49.34 79 GLY A CA 1
ATOM 650 C C . GLY A 1 79 ? 20.470 -0.350 -36.754 1.00 49.34 79 GLY A C 1
ATOM 651 O O . GLY A 1 79 ? 20.280 0.334 -37.752 1.00 49.34 79 GLY A O 1
ATOM 652 N N . GLY A 1 80 ? 20.864 0.129 -35.571 1.00 53.56 80 GLY A N 1
ATOM 653 C CA . GLY A 1 80 ? 21.623 1.362 -35.342 1.00 53.56 80 GLY A CA 1
ATOM 654 C C . GLY A 1 80 ? 20.957 2.687 -35.727 1.00 53.56 80 GLY A C 1
ATOM 655 O O . GLY A 1 80 ? 21.013 3.113 -36.874 1.00 53.56 80 GLY A O 1
ATOM 656 N N . GLY A 1 81 ? 20.463 3.420 -34.727 1.00 44.31 81 GLY A N 1
ATOM 657 C CA . GLY A 1 81 ? 20.131 4.840 -34.855 1.00 44.31 81 GLY A CA 1
ATOM 658 C C . GLY A 1 81 ? 20.041 5.510 -33.486 1.00 44.31 81 GLY A C 1
ATOM 659 O O . GLY A 1 81 ? 19.008 5.437 -32.823 1.00 44.31 81 GLY A O 1
ATOM 660 N N . GLU A 1 82 ? 21.139 6.125 -33.044 1.00 49.66 82 GLU A N 1
ATOM 661 C CA . GLU A 1 82 ? 21.248 6.852 -31.776 1.00 49.66 82 GLU A CA 1
ATOM 662 C C . GLU A 1 82 ? 20.362 8.107 -31.773 1.00 49.66 82 GLU A C 1
ATOM 664 O O . GLU A 1 82 ? 20.740 9.170 -32.258 1.00 49.66 82 GLU A O 1
ATOM 669 N N . ALA A 1 83 ? 19.185 8.008 -31.159 1.00 44.22 83 ALA A N 1
ATOM 670 C CA . ALA A 1 83 ? 18.505 9.166 -30.597 1.00 44.22 83 ALA A CA 1
ATOM 671 C C . ALA A 1 83 ? 18.804 9.194 -29.093 1.00 44.22 83 ALA A C 1
ATOM 673 O O . ALA A 1 83 ? 18.177 8.472 -28.316 1.00 44.22 83 ALA A O 1
ATOM 674 N N . TYR A 1 84 ? 19.771 10.027 -28.693 1.00 44.31 84 TYR A N 1
ATOM 675 C CA . TYR A 1 84 ? 20.132 10.345 -27.304 1.00 44.31 84 TYR A CA 1
ATOM 676 C C . TYR A 1 84 ? 18.998 11.099 -26.578 1.00 44.31 84 TYR A C 1
ATOM 678 O O . TYR A 1 84 ? 19.163 12.206 -26.077 1.00 44.31 84 TYR A O 1
ATOM 686 N N . VAL A 1 85 ? 17.814 10.502 -26.484 1.00 47.44 85 VAL A N 1
ATOM 687 C CA . VAL A 1 85 ? 16.922 10.770 -25.360 1.00 47.44 85 VAL A CA 1
ATOM 688 C C . VAL A 1 85 ? 17.328 9.743 -24.320 1.00 47.44 85 VAL A C 1
ATOM 690 O O . VAL A 1 85 ? 17.170 8.550 -24.569 1.00 47.44 85 VAL A O 1
ATOM 693 N N . ARG A 1 86 ? 17.901 10.188 -23.194 1.00 50.56 86 ARG A N 1
ATOM 694 C CA . ARG A 1 86 ? 18.252 9.343 -22.041 1.00 50.56 86 ARG A CA 1
ATOM 695 C C . ARG A 1 86 ? 16.990 8.631 -21.550 1.00 50.56 86 ARG A C 1
ATOM 697 O O . ARG A 1 86 ? 16.278 9.123 -20.682 1.00 50.56 86 ARG A O 1
ATOM 704 N N . ARG A 1 87 ? 16.658 7.512 -22.186 1.00 60.50 87 ARG A N 1
ATOM 705 C CA . ARG A 1 87 ? 15.514 6.679 -21.850 1.00 60.50 87 ARG A CA 1
ATOM 706 C C . ARG A 1 87 ? 15.929 5.881 -20.625 1.00 60.50 87 ARG A C 1
ATOM 708 O O . ARG A 1 87 ? 16.972 5.234 -20.667 1.00 60.50 87 ARG A O 1
ATOM 715 N N . GLU A 1 88 ? 15.138 5.963 -19.556 1.00 69.00 88 GLU A N 1
ATOM 716 C CA . GLU A 1 88 ? 15.350 5.146 -18.359 1.00 69.00 88 GLU A CA 1
ATOM 717 C C . GLU A 1 88 ? 15.530 3.690 -18.795 1.00 69.00 88 GLU A C 1
ATOM 719 O O . GLU A 1 88 ? 14.682 3.111 -19.489 1.00 69.00 88 GLU A O 1
ATOM 724 N N . SER A 1 89 ? 16.669 3.111 -18.436 1.00 82.12 89 SER A N 1
ATOM 725 C CA . SER A 1 89 ? 16.932 1.707 -18.698 1.00 82.12 89 SER A CA 1
ATOM 726 C C . SER A 1 89 ? 15.921 0.857 -17.929 1.00 82.12 89 SER A C 1
ATOM 728 O O . SER A 1 89 ? 15.428 1.229 -16.862 1.00 82.12 89 SER A O 1
ATOM 730 N N . ARG A 1 90 ? 15.613 -0.336 -18.445 1.00 82.81 90 ARG A N 1
ATOM 731 C CA . ARG A 1 90 ? 14.708 -1.276 -17.764 1.00 82.81 90 ARG A CA 1
ATOM 732 C C . ARG A 1 90 ? 15.145 -1.549 -16.317 1.00 82.81 90 ARG A C 1
ATOM 734 O O . ARG A 1 90 ? 14.286 -1.675 -15.450 1.00 82.81 90 ARG A O 1
ATOM 741 N N . ASN A 1 91 ? 16.455 -1.587 -16.064 1.00 85.38 91 ASN A N 1
ATOM 742 C CA . ASN A 1 91 ? 17.031 -1.787 -14.735 1.00 85.38 91 ASN A CA 1
ATOM 743 C C . ASN A 1 91 ? 16.822 -0.570 -13.818 1.00 85.38 91 ASN A C 1
ATOM 745 O O . ASN A 1 91 ? 16.491 -0.752 -12.650 1.00 85.38 91 ASN A O 1
ATOM 749 N N . GLU A 1 92 ? 16.942 0.660 -14.333 1.00 86.44 92 GLU A N 1
ATOM 750 C CA . GLU A 1 92 ? 16.617 1.879 -13.571 1.00 86.44 92 GLU A CA 1
ATOM 751 C C . GLU A 1 92 ? 15.133 1.913 -13.184 1.00 86.44 92 GLU A C 1
ATOM 753 O O . GLU A 1 92 ? 14.816 2.116 -12.013 1.00 86.44 92 GLU A O 1
ATOM 758 N N . ILE A 1 93 ? 14.223 1.618 -14.123 1.00 86.69 93 ILE A N 1
ATOM 759 C CA . ILE A 1 93 ? 12.776 1.544 -13.843 1.00 86.69 93 ILE A CA 1
ATOM 760 C C . ILE A 1 93 ? 12.490 0.491 -12.764 1.00 86.69 93 ILE A C 1
ATOM 762 O O . ILE A 1 93 ? 11.689 0.727 -11.860 1.00 86.69 93 ILE A O 1
ATOM 766 N N . HIS A 1 94 ? 13.155 -0.664 -12.841 1.00 88.06 94 HIS A N 1
ATOM 767 C CA . HIS A 1 94 ? 13.026 -1.732 -11.852 1.00 88.06 94 HIS A CA 1
ATOM 768 C C . HIS A 1 94 ? 13.499 -1.291 -10.461 1.00 88.06 94 HIS A C 1
ATOM 770 O O . HIS A 1 94 ? 12.806 -1.517 -9.470 1.00 88.06 94 HIS A O 1
ATOM 776 N N . SER A 1 95 ? 14.643 -0.607 -10.392 1.00 89.25 95 SER A N 1
ATOM 777 C CA . SER A 1 95 ? 15.194 -0.063 -9.148 1.00 89.25 95 SER A CA 1
ATOM 778 C C . SER A 1 95 ? 14.255 0.967 -8.510 1.00 89.25 95 SER A C 1
ATOM 780 O O . SER A 1 95 ? 13.937 0.865 -7.322 1.00 89.25 95 SER A O 1
ATOM 782 N N . PHE A 1 96 ? 13.722 1.905 -9.302 1.00 89.94 96 PHE A N 1
ATOM 783 C CA . PHE A 1 96 ? 12.734 2.873 -8.816 1.00 89.94 96 PHE A CA 1
ATOM 784 C C . PHE A 1 96 ? 11.456 2.199 -8.329 1.00 89.94 96 PHE A C 1
ATOM 786 O O . PHE A 1 96 ? 10.931 2.570 -7.280 1.00 89.94 96 PHE A O 1
ATOM 793 N N . PHE A 1 97 ? 10.976 1.183 -9.048 1.00 91.31 97 PHE A N 1
ATOM 794 C CA . PHE A 1 97 ? 9.780 0.463 -8.641 1.00 91.31 97 PHE A CA 1
ATOM 795 C C . PHE A 1 97 ? 9.992 -0.286 -7.316 1.00 91.31 97 PHE A C 1
ATOM 797 O O . PHE A 1 97 ? 9.159 -0.190 -6.417 1.00 91.31 97 PHE A O 1
ATOM 804 N N . LYS A 1 98 ? 11.141 -0.951 -7.143 1.00 91.69 98 LYS A N 1
ATOM 805 C CA . LYS A 1 98 ? 11.519 -1.605 -5.881 1.00 91.69 98 LYS A CA 1
ATOM 806 C C . LYS A 1 98 ? 11.601 -0.603 -4.730 1.00 91.69 98 LYS A C 1
ATOM 808 O O . LYS A 1 98 ? 11.054 -0.852 -3.660 1.00 91.69 98 LYS A O 1
ATOM 813 N N . SER A 1 99 ? 12.235 0.549 -4.954 1.00 92.06 99 SER A N 1
ATOM 814 C CA . SER A 1 99 ? 12.311 1.623 -3.958 1.00 92.06 99 SER A CA 1
ATOM 815 C C . SER A 1 99 ? 10.921 2.128 -3.559 1.00 92.06 99 SER A C 1
ATOM 817 O O . SER A 1 99 ? 10.637 2.244 -2.367 1.00 92.06 99 SER A O 1
ATOM 819 N N . PHE A 1 100 ? 10.030 2.334 -4.532 1.00 93.56 100 PHE A N 1
ATOM 820 C CA . PHE A 1 100 ? 8.641 2.716 -4.286 1.00 93.56 100 PHE A CA 1
ATOM 821 C C . PHE A 1 100 ? 7.884 1.667 -3.460 1.00 93.56 100 PHE A C 1
ATOM 823 O O . PHE A 1 100 ? 7.212 2.028 -2.496 1.00 93.56 100 PHE A O 1
ATOM 830 N N . LEU A 1 101 ? 7.997 0.377 -3.800 1.00 94.62 101 LEU A N 1
ATOM 831 C CA . LEU A 1 101 ? 7.334 -0.701 -3.057 1.00 94.62 101 LEU A CA 1
ATOM 832 C C . LEU A 1 101 ? 7.819 -0.758 -1.603 1.00 94.62 101 LEU A C 1
ATOM 834 O O . LEU A 1 101 ? 7.000 -0.893 -0.693 1.00 94.62 101 LEU A O 1
ATOM 838 N N . THR A 1 102 ? 9.121 -0.579 -1.371 1.00 94.62 102 THR A N 1
ATOM 839 C CA . THR A 1 102 ? 9.694 -0.484 -0.021 1.00 94.62 102 THR A CA 1
ATOM 840 C C . THR A 1 102 ? 9.187 0.753 0.728 1.00 94.62 102 THR A C 1
ATOM 842 O O . THR A 1 102 ? 8.768 0.627 1.878 1.00 94.62 102 THR A O 1
ATOM 845 N N . GLU A 1 103 ? 9.158 1.935 0.094 1.00 95.00 103 GLU A N 1
ATOM 846 C CA . GLU A 1 103 ? 8.635 3.168 0.711 1.00 95.00 103 GLU A CA 1
ATOM 847 C C . GLU A 1 103 ? 7.145 3.025 1.072 1.00 95.00 103 GLU A C 1
ATOM 849 O O . GLU A 1 103 ? 6.730 3.412 2.166 1.00 95.00 103 GLU A O 1
ATOM 854 N N . ALA A 1 104 ? 6.338 2.449 0.178 1.00 95.69 104 ALA A N 1
ATOM 855 C CA . ALA A 1 104 ? 4.917 2.203 0.409 1.00 95.69 104 ALA A CA 1
ATOM 856 C C . ALA A 1 104 ? 4.690 1.180 1.534 1.00 95.69 104 ALA A C 1
ATOM 858 O O . ALA A 1 104 ? 3.832 1.387 2.389 1.00 95.69 104 ALA A O 1
ATOM 859 N N . THR A 1 105 ? 5.489 0.110 1.574 1.00 96.75 105 THR A N 1
ATOM 860 C CA . THR A 1 105 ? 5.421 -0.914 2.630 1.00 96.75 105 THR A CA 1
ATOM 861 C C . THR A 1 105 ? 5.728 -0.307 3.998 1.00 96.75 105 THR A C 1
ATOM 863 O O . THR A 1 105 ? 4.949 -0.478 4.934 1.00 96.75 105 THR A O 1
ATOM 866 N N . GLY A 1 106 ? 6.818 0.461 4.113 1.00 96.62 106 GLY A N 1
ATOM 867 C CA . GLY A 1 106 ? 7.169 1.156 5.355 1.00 96.62 106 GLY A CA 1
ATOM 868 C C . GLY A 1 106 ? 6.089 2.144 5.802 1.00 96.62 106 GLY A C 1
ATOM 869 O O . GLY A 1 106 ? 5.761 2.206 6.983 1.00 96.62 106 GLY A O 1
ATOM 870 N N . PHE A 1 107 ? 5.476 2.852 4.852 1.00 97.31 107 PHE A N 1
ATOM 871 C CA . PHE A 1 107 ? 4.374 3.768 5.130 1.00 97.31 107 PHE A CA 1
ATOM 872 C C . PHE A 1 107 ? 3.146 3.073 5.736 1.00 97.31 107 PHE A C 1
ATOM 874 O O . PHE A 1 107 ? 2.610 3.568 6.721 1.00 97.31 107 PHE A O 1
ATOM 881 N N . TYR A 1 108 ? 2.696 1.934 5.197 1.00 97.50 108 TYR A N 1
ATOM 882 C CA . TYR A 1 108 ? 1.531 1.243 5.766 1.00 97.50 108 TYR A CA 1
ATOM 883 C C . TYR A 1 108 ? 1.820 0.629 7.141 1.00 97.50 108 TYR A C 1
ATOM 885 O O . TYR A 1 108 ? 0.936 0.635 7.995 1.00 97.50 108 TYR A O 1
ATOM 893 N N . HIS A 1 109 ? 3.047 0.158 7.389 1.00 96.75 109 HIS A N 1
ATOM 894 C CA . HIS A 1 109 ? 3.469 -0.254 8.736 1.00 96.75 109 HIS A CA 1
ATOM 895 C C . HIS A 1 109 ? 3.398 0.898 9.735 1.00 96.75 109 HIS A C 1
ATOM 897 O O . HIS A 1 109 ? 2.793 0.763 10.797 1.00 96.75 109 HIS A O 1
ATOM 903 N N . ASP A 1 110 ? 3.965 2.047 9.373 1.00 96.19 110 ASP A N 1
ATOM 904 C CA . ASP A 1 110 ? 3.938 3.253 10.201 1.00 96.19 110 ASP A CA 1
ATOM 905 C C . ASP A 1 110 ? 2.502 3.760 10.430 1.00 96.19 110 ASP A C 1
ATOM 907 O O . ASP A 1 110 ? 2.125 4.093 11.553 1.00 96.19 110 ASP A O 1
ATOM 911 N N . LEU A 1 111 ? 1.649 3.717 9.402 1.00 95.19 111 LEU A N 1
ATOM 912 C CA . LEU A 1 111 ? 0.233 4.064 9.518 1.00 95.19 111 LEU A CA 1
ATOM 913 C C . LEU A 1 111 ? -0.503 3.151 10.510 1.00 95.19 111 LEU A C 1
ATOM 915 O O . LEU A 1 111 ? -1.253 3.649 11.348 1.00 95.19 111 LEU A O 1
ATOM 919 N N . ILE A 1 112 ? -0.266 1.834 10.471 1.00 93.75 112 ILE A N 1
ATOM 920 C CA . ILE A 1 112 ? -0.837 0.892 11.448 1.00 93.75 112 ILE A CA 1
ATOM 921 C C . ILE A 1 112 ? -0.399 1.261 12.869 1.00 93.75 112 ILE A C 1
ATOM 923 O O . ILE A 1 112 ? -1.240 1.304 13.768 1.00 93.75 112 ILE A O 1
ATOM 927 N N . LEU A 1 113 ? 0.887 1.555 13.082 1.00 92.44 113 LEU A N 1
ATOM 928 C CA . LEU A 1 113 ? 1.404 1.954 14.395 1.00 92.44 113 LEU A CA 1
ATOM 929 C C . LEU A 1 113 ? 0.756 3.252 14.892 1.00 92.44 113 LEU A C 1
ATOM 931 O O . LEU A 1 113 ? 0.342 3.327 16.050 1.00 92.44 113 LEU A O 1
ATOM 935 N N . LYS A 1 114 ? 0.607 4.252 14.018 1.00 93.19 114 LYS A N 1
ATOM 936 C CA . LYS A 1 114 ? -0.045 5.530 14.340 1.00 93.19 114 LYS A CA 1
ATOM 937 C C . LYS A 1 114 ? -1.520 5.356 14.694 1.00 93.19 114 LYS A C 1
ATOM 939 O O . LYS A 1 114 ? -1.969 5.925 15.688 1.00 93.19 114 LYS A O 1
ATOM 944 N N . ILE A 1 115 ? -2.256 4.536 13.939 1.00 90.38 115 ILE A N 1
ATOM 945 C CA . ILE A 1 115 ? -3.660 4.209 14.236 1.00 90.38 115 ILE A CA 1
ATOM 946 C C . ILE A 1 115 ? -3.758 3.507 15.597 1.00 90.38 115 ILE A C 1
ATOM 948 O O . ILE A 1 115 ? -4.532 3.932 16.453 1.00 90.38 115 ILE A O 1
ATOM 952 N N . LYS A 1 116 ? -2.937 2.476 15.843 1.00 86.81 116 LYS A N 1
ATOM 953 C CA . LYS A 1 116 ? -2.935 1.758 17.127 1.00 86.81 116 LYS A CA 1
ATOM 954 C C . LYS A 1 116 ? -2.622 2.682 18.305 1.00 86.81 116 LYS A C 1
ATOM 956 O O . LYS A 1 116 ? -3.332 2.641 19.307 1.00 86.81 116 LYS A O 1
ATOM 961 N N . SER A 1 117 ? -1.611 3.540 18.160 1.00 86.38 117 SER A N 1
ATOM 962 C CA . SER A 1 117 ? -1.189 4.500 19.187 1.00 86.38 117 SER A CA 1
ATOM 963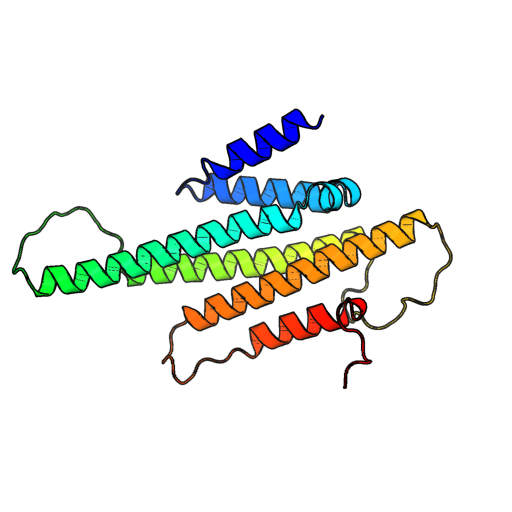 C C . SER A 1 117 ? -2.290 5.508 19.528 1.00 86.38 117 SER A C 1
ATOM 965 O O . SER A 1 117 ? -2.604 5.701 20.701 1.00 86.38 117 SER A O 1
ATOM 967 N N . LYS A 1 118 ? -2.958 6.086 18.517 1.00 82.44 118 LYS A N 1
ATOM 968 C CA . LYS A 1 118 ? -4.051 7.052 18.726 1.00 82.44 118 LYS A CA 1
ATOM 969 C C . LYS A 1 118 ? -5.221 6.459 19.519 1.00 82.44 118 LYS A C 1
ATOM 971 O O . LYS A 1 118 ? -5.840 7.165 20.311 1.00 82.44 118 LYS A O 1
ATOM 976 N N . HIS A 1 119 ? -5.526 5.181 19.305 1.00 74.00 119 HIS A N 1
ATOM 977 C CA . HIS A 1 119 ? -6.688 4.518 19.901 1.00 74.00 119 HIS A CA 1
ATOM 978 C C . HIS A 1 119 ? -6.346 3.617 21.101 1.00 74.00 119 HIS A C 1
ATOM 980 O O . HIS A 1 119 ? -7.226 2.915 21.603 1.00 74.00 119 HIS A O 1
ATOM 986 N N . GLY A 1 120 ? -5.093 3.644 21.575 1.00 65.44 120 GLY A N 1
ATOM 987 C CA . GLY A 1 120 ? -4.634 2.871 22.734 1.00 65.44 120 GLY A CA 1
ATOM 988 C C . GLY A 1 120 ? -4.714 1.354 22.541 1.00 65.44 120 GLY A C 1
ATOM 989 O O . GLY A 1 120 ? -4.935 0.627 23.506 1.00 65.44 120 GLY A O 1
ATOM 990 N N . LEU A 1 121 ? -4.598 0.870 21.300 1.00 64.44 121 LEU A N 1
ATOM 991 C CA . LEU A 1 121 ? -4.686 -0.558 20.991 1.00 64.44 121 LEU A CA 1
ATOM 992 C C . LEU A 1 121 ? -3.362 -1.276 21.314 1.00 64.44 121 LEU A C 1
ATOM 994 O O . LEU A 1 121 ? -2.297 -0.711 21.040 1.00 64.44 121 LEU A O 1
ATOM 998 N N . PRO A 1 122 ? -3.395 -2.528 21.818 1.00 63.97 122 PRO A N 1
ATOM 999 C CA . PRO A 1 122 ? -2.185 -3.310 22.057 1.00 63.97 122 PRO A CA 1
ATOM 1000 C C . PRO A 1 122 ? -1.328 -3.434 20.788 1.00 63.97 122 PRO A C 1
ATOM 1002 O O . PRO A 1 122 ? -1.805 -3.808 19.706 1.00 63.97 122 PRO A O 1
ATOM 1005 N N . LEU A 1 123 ? -0.038 -3.105 20.910 1.00 59.47 123 LEU A N 1
ATOM 1006 C CA . LEU A 1 123 ? 0.930 -3.275 19.822 1.00 59.47 123 LEU A CA 1
ATOM 1007 C C . LEU A 1 123 ? 1.163 -4.765 19.532 1.00 59.47 123 LEU A C 1
ATOM 1009 O O . LEU A 1 123 ? 1.182 -5.158 18.363 1.00 59.47 123 LEU A O 1
ATOM 1013 N N . ASP A 1 124 ? 1.210 -5.567 20.595 1.00 53.94 124 ASP A N 1
ATOM 1014 C CA . ASP A 1 124 ? 1.511 -6.991 20.596 1.00 53.94 124 ASP A CA 1
ATOM 1015 C C . ASP A 1 124 ? 0.243 -7.820 20.803 1.00 53.94 124 ASP A C 1
ATOM 1017 O O . ASP A 1 124 ? -0.159 -8.060 21.923 1.00 53.94 124 ASP A O 1
ATOM 1021 N N . HIS A 1 125 ? -0.318 -8.367 19.724 1.00 48.69 125 HIS A N 1
ATOM 1022 C CA . HIS A 1 125 ? -1.302 -9.466 19.749 1.00 48.69 125 HIS A CA 1
ATOM 1023 C C . HIS A 1 125 ? -2.767 -9.002 19.723 1.00 48.69 125 HIS A C 1
ATOM 1025 O O . HIS A 1 125 ? -3.337 -8.455 20.659 1.00 48.69 125 HIS A O 1
ATOM 1031 N N . LEU A 1 126 ? -3.389 -9.266 18.577 1.00 51.25 126 LEU A N 1
ATOM 1032 C CA . LEU A 1 126 ? -4.732 -8.830 18.191 1.00 51.25 126 LEU A CA 1
ATOM 1033 C C . LEU A 1 126 ? -5.839 -9.794 18.650 1.00 51.25 126 LEU A C 1
ATOM 1035 O O . LEU A 1 126 ? -6.931 -9.772 18.097 1.00 51.25 126 LEU A O 1
ATOM 1039 N N . SER A 1 127 ? -5.554 -10.661 19.622 1.00 45.62 127 SER A N 1
ATOM 1040 C CA . SER A 1 127 ? -6.452 -11.758 19.999 1.00 45.62 127 SER A CA 1
ATOM 1041 C C . SER A 1 127 ? -7.069 -11.621 21.386 1.00 45.62 127 SER A C 1
ATOM 1043 O O . SER A 1 127 ? -8.006 -12.363 21.668 1.00 45.62 127 SER A O 1
ATOM 1045 N N . ASP A 1 128 ? -6.574 -10.737 22.252 1.00 40.03 128 ASP A N 1
ATOM 1046 C CA . ASP A 1 128 ? -6.999 -10.745 23.652 1.00 40.03 128 ASP A CA 1
ATOM 1047 C C . ASP A 1 128 ? -7.782 -9.473 23.989 1.00 40.03 128 ASP A C 1
ATOM 1049 O O . ASP A 1 128 ? -7.244 -8.367 23.986 1.00 40.03 128 ASP A O 1
ATOM 1053 N N . GLY A 1 129 ? -9.083 -9.636 24.230 1.00 44.38 129 GLY A N 1
ATOM 1054 C CA . GLY A 1 129 ? -9.924 -8.590 24.810 1.00 44.38 129 GLY A CA 1
ATOM 1055 C C . GLY A 1 129 ? -10.837 -7.826 23.848 1.00 44.38 129 GLY A C 1
ATOM 1056 O O . GLY A 1 129 ? -10.841 -6.599 23.858 1.00 44.38 129 GLY A O 1
ATOM 1057 N N . ILE A 1 130 ? -11.689 -8.517 23.080 1.00 50.28 130 ILE A N 1
ATOM 1058 C CA . ILE A 1 130 ? -12.967 -7.903 22.649 1.00 50.28 130 ILE A CA 1
ATOM 1059 C C . ILE A 1 130 ? -13.981 -7.860 23.819 1.00 50.28 130 ILE A C 1
ATOM 1061 O O . ILE A 1 130 ? -14.933 -7.086 23.770 1.00 50.28 130 ILE A O 1
ATOM 1065 N N . ASP A 1 131 ? -13.728 -8.584 24.917 1.00 45.03 131 ASP A N 1
ATOM 1066 C CA . ASP A 1 131 ? -14.740 -8.850 25.953 1.00 45.03 131 ASP A CA 1
ATOM 1067 C C . ASP A 1 131 ? -14.613 -8.087 27.277 1.00 45.03 131 ASP A C 1
ATOM 1069 O O . ASP A 1 131 ? -15.364 -8.363 28.208 1.00 45.03 131 ASP A O 1
ATOM 1073 N N . ASN A 1 132 ? -13.747 -7.082 27.405 1.00 49.31 132 ASN A N 1
ATOM 1074 C CA . ASN A 1 132 ? -13.792 -6.241 28.603 1.00 49.31 132 ASN A CA 1
ATOM 1075 C C . ASN A 1 132 ? -13.368 -4.807 28.313 1.00 49.31 132 ASN A C 1
ATOM 1077 O O . ASN A 1 132 ? -12.188 -4.499 28.221 1.00 49.31 132 ASN A O 1
ATOM 1081 N N . GLU A 1 133 ? -14.359 -3.931 28.162 1.00 40.03 133 GLU A N 1
ATOM 1082 C CA . GLU A 1 133 ? -14.576 -2.822 29.096 1.00 40.03 133 GLU A CA 1
ATOM 1083 C C . GLU A 1 133 ? -15.806 -2.021 28.647 1.00 40.03 133 GLU A C 1
ATOM 1085 O O . GLU A 1 133 ? -15.809 -1.331 27.626 1.00 40.03 133 GLU A O 1
ATOM 1090 N N . MET A 1 134 ? -16.877 -2.114 29.438 1.00 47.47 134 MET A N 1
ATOM 1091 C CA . MET A 1 134 ? -18.044 -1.241 29.350 1.00 47.47 134 MET A CA 1
ATOM 1092 C C . MET A 1 134 ? -17.651 0.192 29.731 1.00 47.47 134 MET A C 1
ATOM 1094 O O . MET A 1 134 ? -17.823 0.594 30.879 1.00 47.47 134 MET A O 1
ATOM 1098 N N . LYS A 1 135 ? -17.144 0.980 28.781 1.00 46.78 135 LYS A N 1
ATOM 1099 C CA . LYS A 1 135 ? -17.097 2.444 28.886 1.00 46.78 135 LYS A CA 1
ATOM 1100 C C . LYS A 1 135 ? -17.343 3.061 27.513 1.00 46.78 135 LYS A C 1
ATOM 1102 O O . LYS A 1 135 ? -16.457 3.078 26.677 1.00 46.78 135 LYS A O 1
ATOM 1107 N N . ASP A 1 136 ? -18.545 3.603 27.334 1.00 51.16 136 ASP A N 1
ATOM 1108 C CA . ASP A 1 136 ? -18.932 4.529 26.262 1.00 51.16 136 ASP A CA 1
ATOM 1109 C C . ASP A 1 136 ? -19.054 3.917 24.843 1.00 51.16 136 ASP A C 1
ATOM 1111 O O . ASP A 1 136 ? -18.072 3.537 24.204 1.00 51.16 136 ASP A O 1
ATOM 1115 N N . GLU A 1 137 ? -20.288 3.843 24.326 1.00 56.59 137 GLU A N 1
ATOM 1116 C CA . GLU A 1 137 ? -20.644 3.270 23.012 1.00 56.59 137 GLU A CA 1
ATOM 1117 C C . GLU A 1 137 ? -19.825 3.892 21.868 1.00 56.59 137 GLU A C 1
ATOM 1119 O O . GLU A 1 137 ? -19.389 3.193 20.949 1.00 56.59 137 GLU A O 1
ATOM 1124 N N . LYS A 1 138 ? -19.508 5.187 21.994 1.00 58.88 138 LYS A N 1
ATOM 1125 C CA . LYS A 1 138 ? -18.685 5.937 21.042 1.00 58.88 138 LYS A CA 1
ATOM 1126 C C . LYS A 1 138 ? -17.226 5.469 20.997 1.00 58.88 138 LYS A C 1
ATOM 1128 O O . LYS A 1 138 ? -16.629 5.393 19.925 1.00 58.88 138 LYS A O 1
ATOM 1133 N N . THR A 1 139 ? -16.645 5.081 22.134 1.00 60.16 139 THR A N 1
ATOM 1134 C CA . THR A 1 139 ? -15.261 4.574 22.150 1.00 60.16 139 THR A CA 1
ATOM 1135 C C . THR A 1 139 ? -15.174 3.161 21.569 1.00 60.16 139 THR A C 1
ATOM 1137 O O . THR A 1 139 ? -14.179 2.813 20.933 1.00 60.16 139 THR A O 1
ATOM 1140 N N . SER A 1 140 ? -16.235 2.358 21.712 1.00 67.44 140 SER A N 1
ATOM 1141 C CA . SER A 1 140 ? -16.346 1.038 21.080 1.00 67.44 140 SER A CA 1
ATOM 1142 C C . SER A 1 140 ? -16.423 1.148 19.553 1.00 67.44 140 SER A C 1
ATOM 1144 O O . SER A 1 140 ? -15.752 0.391 18.844 1.00 67.44 140 SER A O 1
ATOM 1146 N N . THR A 1 141 ? -17.181 2.116 19.022 1.00 73.12 141 THR A N 1
ATOM 1147 C CA . THR A 1 141 ? -17.264 2.354 17.573 1.00 73.12 141 THR A CA 1
ATOM 1148 C C . THR A 1 141 ? -15.951 2.872 16.993 1.00 73.12 141 THR A C 1
ATOM 1150 O O . THR A 1 141 ? -15.518 2.374 15.955 1.00 73.12 141 THR A O 1
ATOM 1153 N N . ASP A 1 142 ? -15.267 3.789 17.680 1.00 73.94 142 ASP A N 1
ATOM 1154 C CA . ASP A 1 142 ? -13.984 4.338 17.217 1.00 73.94 142 ASP A CA 1
ATOM 1155 C C . ASP A 1 142 ? -12.875 3.276 17.208 1.00 73.94 142 ASP A C 1
ATOM 1157 O O . ASP A 1 142 ? -12.083 3.191 16.262 1.00 73.94 142 ASP A O 1
ATOM 1161 N N . LYS A 1 143 ? -12.853 2.394 18.218 1.00 78.69 143 LYS A N 1
ATOM 1162 C CA . LYS A 1 143 ? -11.953 1.231 18.246 1.00 78.69 143 LYS A CA 1
ATOM 1163 C C . LYS A 1 143 ? -12.225 0.293 17.068 1.00 78.69 143 LYS A C 1
ATOM 1165 O O . LYS A 1 143 ? -11.286 -0.073 16.364 1.00 78.69 143 LYS A O 1
ATOM 1170 N N . LYS A 1 144 ? -13.491 -0.050 16.789 1.00 82.62 144 LYS A N 1
ATOM 1171 C CA . LYS A 1 144 ? -13.866 -0.897 15.636 1.00 82.62 144 LYS A CA 1
ATOM 1172 C C . LYS A 1 144 ? -13.416 -0.296 14.302 1.00 82.62 144 LYS A C 1
ATOM 1174 O O . LYS A 1 144 ? -12.860 -1.014 13.473 1.00 82.62 144 LYS A O 1
ATOM 1179 N N . LYS A 1 145 ? -13.589 1.013 14.105 1.00 84.69 145 LYS A N 1
ATOM 1180 C CA . LYS A 1 145 ? -13.131 1.715 12.891 1.00 84.69 145 LYS A CA 1
ATOM 1181 C C . LYS A 1 145 ? -11.615 1.673 12.746 1.00 84.69 145 LYS A C 1
ATOM 1183 O O . LYS A 1 145 ? -11.109 1.398 11.665 1.00 84.69 145 LYS A O 1
ATOM 1188 N N . SER A 1 146 ? -10.898 1.828 13.852 1.00 85.00 146 SER A N 1
ATOM 1189 C CA . SER A 1 146 ? -9.437 1.703 13.884 1.00 85.00 146 SER A CA 1
ATOM 1190 C C . SER A 1 146 ? -8.972 0.303 13.485 1.00 85.00 146 SER A C 1
ATOM 1192 O O . SER A 1 146 ? -8.072 0.164 12.657 1.00 85.00 146 SER A O 1
ATOM 1194 N N . PHE A 1 147 ? -9.633 -0.743 13.999 1.00 85.62 147 PHE A N 1
ATOM 1195 C CA . PHE A 1 147 ? -9.390 -2.124 13.571 1.00 85.62 147 PHE A CA 1
ATOM 1196 C C . PHE A 1 147 ? -9.664 -2.317 12.073 1.00 85.62 147 PHE A C 1
ATOM 1198 O O . PHE A 1 147 ? -8.876 -2.979 11.399 1.00 85.62 147 PHE A O 1
ATOM 1205 N N . MET A 1 148 ? -10.714 -1.694 11.527 1.00 88.56 148 MET A N 1
ATOM 1206 C CA . MET A 1 148 ? -11.006 -1.695 10.086 1.00 88.56 148 MET A CA 1
ATOM 1207 C C . MET A 1 148 ? -9.939 -1.014 9.242 1.00 88.56 148 MET A C 1
ATOM 1209 O O . MET A 1 148 ? -9.520 -1.575 8.226 1.00 88.56 148 MET A O 1
ATOM 1213 N N . SER A 1 149 ? -9.444 0.146 9.660 1.00 90.88 149 SER A N 1
ATOM 1214 C CA . SER A 1 149 ? -8.351 0.817 8.958 1.00 90.88 149 SER A CA 1
ATOM 1215 C C . SER A 1 149 ? -7.067 -0.023 9.007 1.00 90.88 149 SER A C 1
ATOM 1217 O O . SER A 1 149 ? -6.424 -0.201 7.971 1.00 90.88 149 SER A O 1
ATOM 1219 N N . CYS A 1 150 ? -6.728 -0.633 10.150 1.00 92.12 150 CYS A N 1
ATOM 1220 C CA . CYS A 1 150 ? -5.584 -1.548 10.254 1.00 92.12 150 CYS A CA 1
ATOM 1221 C C . CYS A 1 150 ? -5.748 -2.809 9.388 1.00 92.12 150 CYS A C 1
ATOM 1223 O O . CYS A 1 150 ? -4.809 -3.186 8.689 1.00 92.12 150 CYS A O 1
ATOM 1225 N N . HIS A 1 151 ? -6.934 -3.426 9.382 1.00 92.81 151 HIS A N 1
ATOM 1226 C CA . HIS A 1 151 ? -7.253 -4.568 8.523 1.00 92.81 151 HIS A CA 1
ATOM 1227 C C . HIS A 1 151 ? -7.021 -4.225 7.045 1.00 92.81 151 HIS A C 1
ATOM 1229 O O . HIS A 1 151 ? -6.300 -4.938 6.350 1.00 92.81 151 HIS A O 1
ATOM 1235 N N . ARG A 1 152 ? -7.553 -3.088 6.569 1.00 94.25 152 ARG A N 1
ATOM 1236 C CA . ARG A 1 152 ? -7.336 -2.616 5.189 1.00 94.25 152 ARG A CA 1
ATOM 1237 C C . ARG A 1 152 ? -5.852 -2.398 4.889 1.00 94.25 152 ARG A C 1
ATOM 1239 O O . ARG A 1 152 ? -5.381 -2.825 3.839 1.00 94.25 152 ARG A O 1
ATOM 1246 N N . CYS A 1 153 ? -5.102 -1.800 5.818 1.00 95.56 153 CYS A N 1
ATOM 1247 C CA . CYS A 1 153 ? -3.656 -1.621 5.663 1.00 95.56 153 CYS A CA 1
ATOM 1248 C C . CYS A 1 153 ? -2.917 -2.961 5.519 1.00 95.56 153 CYS A C 1
ATOM 1250 O O . CYS A 1 153 ? -2.017 -3.057 4.690 1.00 95.56 153 CYS A O 1
ATOM 1252 N N . LEU A 1 154 ? -3.307 -4.004 6.262 1.00 95.38 154 LEU A N 1
ATOM 1253 C CA . LEU A 1 154 ? -2.720 -5.344 6.127 1.00 95.38 154 LEU A CA 1
ATOM 1254 C C . LEU A 1 154 ? -3.027 -5.988 4.770 1.00 95.38 154 LEU A C 1
ATOM 1256 O O . LEU A 1 154 ? -2.139 -6.597 4.179 1.00 95.38 154 LEU A O 1
ATOM 1260 N N . ILE A 1 155 ? -4.236 -5.807 4.230 1.00 96.44 155 ILE A N 1
ATOM 1261 C CA . ILE A 1 155 ? -4.551 -6.247 2.861 1.00 96.44 155 ILE A CA 1
ATOM 1262 C C . ILE A 1 155 ? -3.622 -5.559 1.850 1.00 96.44 155 ILE A C 1
ATOM 1264 O O . ILE A 1 155 ? -3.013 -6.227 1.014 1.00 96.44 155 ILE A O 1
ATOM 1268 N N . TYR A 1 156 ? -3.442 -4.241 1.966 1.00 97.56 156 TYR A N 1
ATOM 1269 C CA . TYR A 1 156 ? -2.555 -3.483 1.079 1.00 97.56 156 TYR A CA 1
ATOM 1270 C C . TYR A 1 156 ? -1.079 -3.872 1.242 1.00 97.56 156 TYR A C 1
ATOM 1272 O O . TYR A 1 156 ? -0.353 -3.938 0.253 1.00 97.56 156 TYR A O 1
ATOM 1280 N N . LEU A 1 157 ? -0.631 -4.191 2.460 1.00 97.50 157 LEU A N 1
ATOM 1281 C CA . LEU A 1 157 ? 0.701 -4.752 2.714 1.00 97.50 157 LEU A CA 1
ATOM 1282 C C . LEU A 1 157 ? 0.883 -6.119 2.043 1.00 97.50 157 LEU A C 1
ATOM 1284 O O . LEU A 1 157 ? 1.933 -6.369 1.450 1.00 97.50 157 LEU A O 1
ATOM 1288 N N . GLY A 1 158 ? -0.139 -6.978 2.075 1.00 96.81 158 GLY A N 1
ATOM 1289 C CA . GLY A 1 158 ? -0.147 -8.246 1.344 1.00 96.81 158 GLY A CA 1
ATOM 1290 C C . GLY A 1 158 ? -0.005 -8.041 -0.164 1.00 96.81 158 GLY A C 1
ATOM 1291 O O . GLY A 1 158 ? 0.843 -8.671 -0.803 1.00 96.81 158 GLY A O 1
ATOM 1292 N N . ASP A 1 159 ? -0.754 -7.090 -0.725 1.00 96.69 159 ASP A N 1
ATOM 1293 C CA . ASP A 1 159 ? -0.660 -6.739 -2.143 1.00 96.69 159 ASP A CA 1
ATOM 1294 C C . ASP A 1 159 ? 0.723 -6.190 -2.507 1.00 96.69 159 ASP A C 1
ATOM 1296 O O . ASP A 1 159 ? 1.303 -6.606 -3.512 1.00 96.69 159 ASP A O 1
ATOM 1300 N N . LEU A 1 160 ? 1.281 -5.294 -1.689 1.00 96.38 160 LEU A N 1
ATOM 1301 C CA . LEU A 1 160 ? 2.631 -4.761 -1.877 1.00 96.38 160 LEU A CA 1
ATOM 1302 C C . LEU A 1 160 ? 3.680 -5.872 -1.832 1.00 96.38 160 LEU A C 1
ATOM 1304 O O . LEU A 1 160 ? 4.518 -5.933 -2.726 1.00 96.38 160 LEU A O 1
ATOM 1308 N N . ALA A 1 161 ? 3.605 -6.791 -0.866 1.00 95.00 161 ALA A N 1
ATOM 1309 C CA . ALA A 1 161 ? 4.499 -7.945 -0.793 1.00 95.00 161 ALA A CA 1
ATOM 1310 C C . ALA A 1 161 ? 4.374 -8.845 -2.034 1.00 95.00 161 ALA A C 1
ATOM 1312 O O . ALA A 1 161 ? 5.382 -9.291 -2.582 1.00 95.00 161 ALA A O 1
ATOM 1313 N N . ARG A 1 162 ? 3.154 -9.050 -2.547 1.00 94.56 162 ARG A N 1
ATOM 1314 C CA . ARG A 1 162 ? 2.920 -9.787 -3.796 1.00 94.56 162 ARG A CA 1
ATOM 1315 C C . ARG A 1 162 ? 3.562 -9.091 -4.998 1.00 94.56 162 ARG A C 1
ATOM 1317 O O . ARG A 1 162 ? 4.130 -9.768 -5.854 1.00 94.56 162 ARG A O 1
ATOM 1324 N N . TYR A 1 163 ? 3.485 -7.761 -5.075 1.00 93.62 163 TYR A N 1
ATOM 1325 C CA . TYR A 1 163 ? 4.165 -6.984 -6.114 1.00 93.62 163 TYR A CA 1
ATOM 1326 C C . TYR A 1 163 ? 5.688 -7.019 -5.961 1.00 93.62 163 TYR A C 1
ATOM 1328 O O . TYR A 1 163 ? 6.375 -7.178 -6.967 1.00 93.62 163 TYR A O 1
ATOM 1336 N N . THR A 1 164 ? 6.210 -6.944 -4.738 1.00 92.25 164 THR A N 1
ATOM 1337 C CA . THR A 1 164 ? 7.645 -7.080 -4.452 1.00 92.25 164 THR A CA 1
ATOM 1338 C C . THR A 1 164 ? 8.176 -8.425 -4.926 1.00 92.25 164 THR A C 1
ATOM 1340 O O . THR A 1 164 ? 9.230 -8.463 -5.543 1.00 92.25 164 THR A O 1
ATOM 1343 N N . GLU A 1 165 ? 7.425 -9.508 -4.731 1.00 90.94 165 GLU A N 1
ATOM 1344 C CA . GLU A 1 165 ? 7.819 -10.838 -5.200 1.00 90.94 165 GLU A CA 1
ATOM 1345 C C . GLU A 1 165 ? 7.690 -10.985 -6.730 1.00 90.94 165 GLU A C 1
ATOM 1347 O O . GLU A 1 165 ? 8.530 -11.574 -7.412 1.00 90.94 165 GLU A O 1
ATOM 1352 N N . LEU A 1 166 ? 6.641 -10.396 -7.314 1.00 87.94 166 LEU A N 1
ATOM 1353 C CA . LEU A 1 166 ? 6.417 -10.391 -8.763 1.00 87.94 166 LEU A CA 1
ATOM 1354 C C . LEU A 1 166 ? 7.490 -9.589 -9.522 1.00 87.94 166 LEU A C 1
ATOM 1356 O O . LEU A 1 166 ? 7.813 -9.919 -10.662 1.00 87.94 166 LEU A O 1
ATOM 1360 N N . TYR A 1 167 ? 8.035 -8.547 -8.906 1.00 84.56 167 TYR A N 1
ATOM 1361 C CA . TYR A 1 167 ? 9.052 -7.666 -9.484 1.00 84.56 167 TYR A CA 1
ATOM 1362 C C . TYR A 1 167 ? 10.357 -7.705 -8.670 1.00 84.56 167 TYR A C 1
ATOM 1364 O O . TYR A 1 167 ? 11.110 -6.736 -8.630 1.00 84.56 167 TYR A O 1
ATOM 1372 N N . GLY A 1 168 ? 10.605 -8.822 -7.987 1.00 75.12 168 GLY A N 1
ATOM 1373 C CA . GLY A 1 168 ? 11.827 -9.084 -7.237 1.00 75.12 168 GLY A CA 1
ATOM 1374 C C . GLY A 1 168 ? 12.940 -9.616 -8.136 1.00 75.12 168 GLY A C 1
ATOM 1375 O O . GLY A 1 168 ? 12.716 -10.008 -9.282 1.00 75.12 168 GLY A O 1
ATOM 1376 N N . GLU A 1 169 ? 14.162 -9.634 -7.609 1.00 62.28 169 GLU A N 1
ATOM 1377 C CA . GLU A 1 169 ? 15.295 -10.291 -8.262 1.00 62.28 169 GLU A CA 1
ATOM 1378 C C . GLU A 1 169 ? 15.238 -11.793 -7.960 1.00 62.28 169 GLU A C 1
ATOM 1380 O O . GLU A 1 169 ? 15.458 -12.208 -6.826 1.00 62.28 169 GLU A O 1
ATOM 1385 N N . GLY A 1 170 ? 14.900 -12.605 -8.962 1.00 60.56 170 GLY A N 1
ATOM 1386 C CA . GLY A 1 170 ? 14.815 -14.059 -8.831 1.00 60.56 170 GLY A CA 1
ATOM 1387 C C . GLY A 1 170 ? 14.163 -14.713 -10.047 1.00 60.56 170 GLY A C 1
ATOM 1388 O O . GLY A 1 170 ? 13.469 -14.055 -10.827 1.00 60.56 170 GLY A O 1
ATOM 1389 N N . GLU A 1 171 ? 14.391 -16.014 -10.234 1.00 59.12 171 GLU A N 1
ATOM 1390 C CA . GLU A 1 171 ? 13.649 -16.774 -11.238 1.00 59.12 171 GLU A CA 1
ATOM 1391 C C . GLU A 1 171 ? 12.159 -16.833 -10.881 1.00 59.12 171 GLU A C 1
ATOM 1393 O O . GLU A 1 171 ? 11.783 -16.984 -9.718 1.00 59.12 171 GLU A O 1
ATOM 1398 N N . LEU A 1 172 ? 11.296 -16.790 -11.902 1.00 65.12 172 LEU A N 1
ATOM 1399 C CA . LEU A 1 172 ? 9.841 -16.931 -11.743 1.00 65.12 172 LEU A CA 1
ATO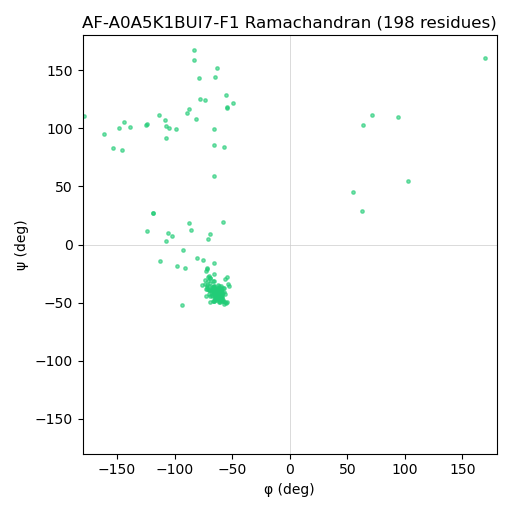M 1400 C C . LEU A 1 172 ? 9.450 -18.218 -10.990 1.00 65.12 172 LEU A C 1
ATOM 1402 O O . LEU A 1 172 ? 8.398 -18.259 -10.357 1.00 65.12 172 LEU A O 1
ATOM 1406 N N . SER A 1 173 ? 10.296 -19.247 -11.089 1.00 60.66 173 SER A N 1
ATOM 1407 C CA . SER A 1 173 ? 10.161 -20.586 -10.512 1.00 60.66 173 SER A CA 1
ATOM 1408 C C . SER A 1 173 ? 10.343 -20.632 -8.991 1.00 60.66 173 SER A C 1
ATOM 1410 O O . SER A 1 173 ? 9.861 -21.574 -8.370 1.00 60.66 173 SER A O 1
ATOM 1412 N N . ASN A 1 174 ? 10.999 -19.635 -8.383 1.00 68.62 174 ASN A N 1
ATOM 1413 C CA . ASN A 1 174 ? 11.363 -19.647 -6.961 1.00 68.62 174 ASN A CA 1
ATOM 1414 C C . ASN A 1 174 ? 10.717 -18.505 -6.164 1.00 68.62 174 ASN A C 1
ATOM 1416 O O . ASN A 1 174 ? 11.269 -18.022 -5.176 1.00 68.62 174 ASN A O 1
ATOM 1420 N N . ARG A 1 175 ? 9.553 -18.033 -6.623 1.00 79.75 175 ARG A N 1
ATOM 1421 C CA . ARG A 1 175 ? 8.862 -16.927 -5.969 1.00 79.75 175 ARG A CA 1
ATOM 1422 C C . ARG A 1 175 ? 8.209 -17.344 -4.660 1.00 79.75 175 ARG A C 1
ATOM 1424 O O . ARG A 1 175 ? 7.363 -18.239 -4.649 1.00 79.75 175 ARG A O 1
ATOM 1431 N N . ASN A 1 176 ? 8.540 -16.653 -3.575 1.00 84.62 176 ASN A N 1
ATOM 1432 C CA . ASN A 1 176 ? 8.034 -16.955 -2.242 1.00 84.62 176 ASN A CA 1
ATOM 1433 C C . ASN A 1 176 ? 7.007 -15.919 -1.758 1.00 84.62 176 ASN A C 1
ATOM 1435 O O . ASN A 1 176 ? 7.339 -14.851 -1.252 1.00 84.62 176 ASN A O 1
ATOM 1439 N N . TYR A 1 177 ? 5.727 -16.281 -1.826 1.00 90.88 177 TYR A N 1
ATOM 1440 C CA . TYR A 1 177 ? 4.622 -15.429 -1.378 1.00 90.88 177 TYR A CA 1
ATOM 1441 C C . TYR A 1 177 ? 4.309 -15.539 0.126 1.00 90.88 177 TYR A C 1
ATOM 1443 O O . TYR A 1 177 ? 3.274 -15.037 0.569 1.00 90.88 177 TYR A O 1
ATOM 1451 N N . ALA A 1 178 ? 5.179 -16.157 0.936 1.00 92.50 178 ALA A N 1
ATOM 1452 C CA . ALA A 1 178 ? 4.951 -16.337 2.373 1.00 92.50 178 ALA A CA 1
ATOM 1453 C C . ALA A 1 178 ? 4.729 -15.010 3.119 1.00 92.50 178 ALA A C 1
ATOM 1455 O O . ALA A 1 178 ? 3.872 -14.937 3.998 1.00 92.50 178 ALA A O 1
ATOM 1456 N N . VAL A 1 179 ? 5.444 -13.943 2.743 1.00 92.44 179 VAL A N 1
ATOM 1457 C CA . VAL A 1 179 ? 5.273 -12.614 3.358 1.00 92.44 179 VAL A CA 1
ATOM 1458 C C . VAL A 1 179 ? 3.879 -12.052 3.072 1.00 92.44 179 VAL A C 1
ATOM 1460 O O . VAL A 1 179 ? 3.189 -11.620 3.992 1.00 92.44 179 VAL A O 1
ATOM 1463 N N . ALA A 1 180 ? 3.431 -12.117 1.813 1.00 94.19 180 ALA A N 1
ATOM 1464 C CA . ALA A 1 180 ? 2.087 -11.684 1.433 1.00 94.19 180 ALA A CA 1
ATOM 1465 C C . ALA A 1 180 ? 1.014 -12.505 2.162 1.00 94.19 180 ALA A C 1
ATOM 1467 O O . ALA A 1 180 ? 0.084 -11.942 2.736 1.00 94.19 180 ALA A O 1
ATOM 1468 N N . SER A 1 181 ? 1.194 -13.830 2.215 1.00 93.56 181 SER A N 1
ATOM 1469 C CA . SER A 1 181 ? 0.300 -14.728 2.947 1.00 93.56 181 SER A CA 1
ATOM 1470 C C . SER A 1 181 ? 0.221 -14.375 4.431 1.00 93.56 181 SER A C 1
ATOM 1472 O O . SER A 1 181 ? -0.874 -14.360 4.981 1.00 93.56 181 SER A O 1
ATOM 1474 N N . SER A 1 182 ? 1.347 -14.060 5.078 1.00 94.12 182 SER A N 1
ATOM 1475 C CA . SER A 1 182 ? 1.367 -13.659 6.488 1.00 94.12 182 SER A CA 1
ATOM 1476 C C . SER A 1 182 ? 0.533 -12.399 6.733 1.00 94.12 182 SER A C 1
ATOM 1478 O O . SER A 1 182 ? -0.248 -12.363 7.684 1.00 94.12 182 SER A O 1
ATOM 1480 N N . TYR A 1 183 ? 0.624 -11.394 5.854 1.00 95.56 183 TYR A N 1
ATOM 1481 C CA . TYR A 1 183 ? -0.207 -10.193 5.967 1.00 95.56 183 TYR A CA 1
ATOM 1482 C C . TYR A 1 183 ? -1.696 -10.484 5.798 1.00 95.56 183 TYR A C 1
ATOM 1484 O O . TYR A 1 183 ? -2.496 -9.998 6.595 1.00 95.56 183 TYR A O 1
ATOM 1492 N N . TYR A 1 184 ? -2.082 -11.304 4.819 1.00 94.69 184 TYR A N 1
ATOM 1493 C CA . TYR A 1 184 ? -3.488 -11.671 4.642 1.00 94.69 184 TYR A CA 1
ATOM 1494 C C . TYR A 1 184 ? -4.026 -12.495 5.819 1.00 94.69 184 TYR A C 1
ATOM 1496 O O . TYR A 1 184 ? -5.144 -12.248 6.265 1.00 94.69 184 TYR A O 1
ATOM 1504 N N . THR A 1 185 ? -3.230 -13.410 6.381 1.00 91.81 185 THR A N 1
ATOM 1505 C CA . THR A 1 185 ? -3.608 -14.167 7.585 1.00 91.81 185 THR A CA 1
ATOM 1506 C C . THR A 1 185 ? -3.791 -13.246 8.792 1.00 91.81 185 THR A C 1
ATOM 1508 O O . THR A 1 185 ? -4.770 -13.384 9.521 1.00 91.81 185 THR A O 1
ATOM 1511 N N . GLN A 1 186 ? -2.898 -12.269 8.984 1.00 91.06 186 GLN A N 1
ATOM 1512 C CA . GLN A 1 186 ? -3.056 -11.248 10.025 1.00 91.06 186 GLN A CA 1
ATOM 1513 C C . GLN A 1 186 ? -4.298 -10.377 9.787 1.00 91.06 186 GLN A C 1
ATOM 1515 O O . GLN A 1 186 ? -5.014 -10.050 10.728 1.00 91.06 186 GLN A O 1
ATOM 1520 N N . ALA A 1 187 ? -4.594 -10.016 8.536 1.00 90.81 187 ALA A N 1
ATOM 1521 C CA . ALA A 1 187 ? -5.802 -9.262 8.213 1.00 90.81 187 ALA A CA 1
ATOM 1522 C C . ALA A 1 187 ? -7.064 -10.070 8.554 1.00 90.81 187 ALA A C 1
ATOM 1524 O O . ALA A 1 187 ? -7.996 -9.531 9.153 1.00 90.81 187 ALA A O 1
ATOM 1525 N N . ALA 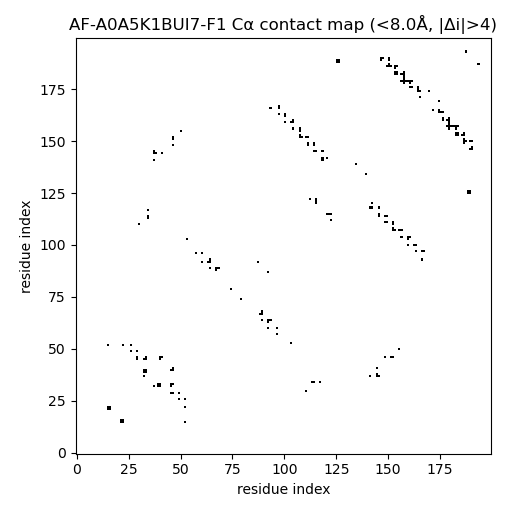A 1 188 ? -7.082 -11.360 8.208 1.00 87.56 188 ALA A N 1
ATOM 1526 C CA . ALA A 1 188 ? -8.193 -12.262 8.489 1.00 87.56 188 ALA A CA 1
ATOM 1527 C C . ALA A 1 188 ? -8.414 -12.466 9.996 1.00 87.56 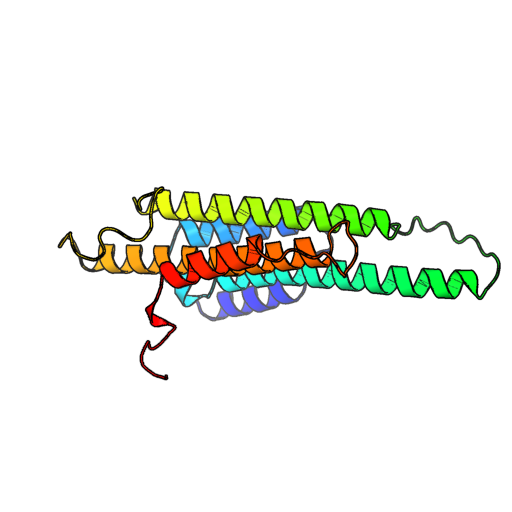188 ALA A C 1
ATOM 1529 O O . ALA A 1 188 ? -9.559 -12.471 10.443 1.00 87.56 188 ALA A O 1
ATOM 1530 N N . SER A 1 189 ? -7.344 -12.571 10.794 1.00 84.19 189 SER A N 1
ATOM 1531 C CA . SER A 1 189 ? -7.470 -12.721 12.249 1.00 84.19 189 SER A CA 1
ATOM 1532 C C . SER A 1 189 ? -7.997 -11.461 12.943 1.00 84.19 189 SER A C 1
ATOM 1534 O O . SER A 1 189 ? -8.683 -11.577 13.954 1.00 84.19 189 SER A O 1
ATOM 1536 N N . MET A 1 190 ? -7.750 -10.267 12.389 1.00 78.56 190 MET A N 1
ATOM 1537 C CA . MET A 1 190 ? -8.303 -9.009 12.916 1.00 78.56 190 MET A CA 1
ATOM 1538 C C . MET A 1 190 ? -9.811 -8.861 12.705 1.00 78.56 190 MET A C 1
ATOM 1540 O O . MET A 1 190 ? -10.460 -8.133 13.454 1.00 78.56 190 MET A O 1
ATOM 1544 N N . TRP A 1 191 ? -10.370 -9.499 11.675 1.00 68.44 191 TRP A N 1
ATOM 1545 C CA . TRP A 1 191 ? -11.801 -9.431 11.385 1.00 68.44 191 TRP A CA 1
ATOM 1546 C C . TRP A 1 191 ? -12.328 -10.748 10.801 1.00 68.44 191 TRP A C 1
ATOM 1548 O O . TRP A 1 191 ? -12.520 -10.872 9.584 1.00 68.44 191 TRP A O 1
ATOM 1558 N N . PRO A 1 192 ? -12.609 -11.737 11.668 1.00 58.03 192 PRO A N 1
ATOM 1559 C CA . PRO A 1 192 ? -13.104 -13.037 11.230 1.00 58.03 192 PRO A CA 1
ATOM 1560 C C . PRO A 1 192 ? -14.505 -12.972 10.596 1.00 58.03 192 PRO A C 1
ATOM 1562 O O . PRO A 1 192 ? -14.900 -13.881 9.873 1.00 58.03 192 PRO A O 1
ATOM 1565 N N . SER A 1 193 ? -15.253 -11.880 10.780 1.00 52.38 193 SER A N 1
ATOM 1566 C CA . SER A 1 193 ? -16.625 -11.696 10.280 1.00 52.38 193 SER A CA 1
ATOM 1567 C C . SER A 1 193 ? -16.756 -11.513 8.758 1.00 52.38 193 SER A C 1
ATOM 1569 O O . SER A 1 193 ? -17.866 -11.310 8.272 1.00 52.38 193 SER A O 1
ATOM 1571 N N . SER A 1 194 ? -15.668 -11.622 7.984 1.00 44.81 194 SER A N 1
ATOM 1572 C CA . SER A 1 194 ? -15.739 -11.752 6.514 1.00 44.81 194 SER A CA 1
ATOM 1573 C C . SER A 1 194 ? -15.752 -13.205 6.010 1.00 44.81 194 SER A C 1
ATOM 1575 O O . SER A 1 194 ? -15.954 -13.431 4.819 1.00 44.81 194 SER A O 1
ATOM 1577 N N . GLY A 1 195 ? -15.612 -14.194 6.901 1.00 39.91 195 GLY A N 1
ATOM 1578 C CA . GLY A 1 195 ? -15.768 -15.610 6.585 1.00 39.91 195 GLY A CA 1
ATOM 1579 C C . GLY A 1 195 ? -16.813 -16.234 7.494 1.00 39.91 195 GLY A C 1
ATOM 1580 O O . GLY A 1 195 ? -16.540 -16.501 8.658 1.00 39.91 195 GLY A O 1
ATOM 1581 N N . ASN A 1 196 ? -18.013 -16.480 6.967 1.00 33.94 196 ASN A N 1
ATOM 1582 C C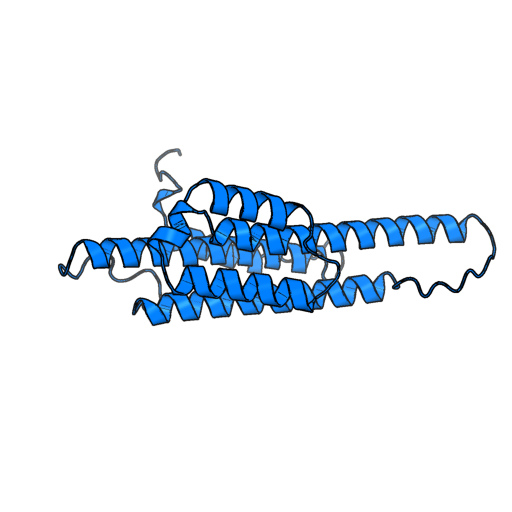A . ASN A 1 196 ? -18.967 -17.381 7.609 1.00 33.94 196 ASN A CA 1
ATOM 1583 C C . ASN A 1 196 ? -18.251 -18.730 7.837 1.00 33.94 196 ASN A C 1
ATOM 1585 O O . ASN A 1 196 ? -17.906 -19.371 6.843 1.00 33.94 196 ASN A O 1
ATOM 1589 N N . PRO A 1 197 ? -18.049 -19.209 9.078 1.00 43.16 197 PRO A N 1
ATOM 1590 C CA . PRO A 1 197 ? -17.366 -20.483 9.342 1.00 43.16 197 PRO A CA 1
ATOM 1591 C C . PRO A 1 197 ? -18.168 -21.724 8.906 1.00 43.16 197 PRO A C 1
ATOM 1593 O O . PRO A 1 197 ? -17.823 -22.842 9.273 1.00 43.16 197 PRO A O 1
ATOM 1596 N N . HIS A 1 198 ? -19.277 -21.535 8.183 1.00 38.31 198 HIS A N 1
ATOM 1597 C CA . HIS A 1 198 ? -20.365 -22.504 8.075 1.00 38.31 198 HIS A CA 1
ATOM 1598 C C . HIS A 1 198 ? -20.740 -22.936 6.653 1.00 38.31 198 HIS A C 1
ATOM 1600 O O . HIS A 1 198 ? -21.748 -23.619 6.490 1.00 38.31 198 HIS A O 1
ATOM 1606 N N . HIS A 1 199 ? -19.935 -22.616 5.639 1.00 33.75 199 HIS A N 1
ATOM 1607 C CA . HIS A 1 199 ? -19.999 -23.354 4.375 1.00 33.75 199 HIS A CA 1
ATOM 1608 C C . HIS A 1 199 ? -18.766 -24.244 4.257 1.00 33.75 199 HIS A C 1
ATOM 1610 O O . HIS A 1 199 ? -17.698 -23.802 3.838 1.00 33.75 199 HIS A O 1
ATOM 1616 N N . GLN A 1 200 ? -18.969 -25.468 4.751 1.00 44.88 200 GLN A N 1
ATOM 1617 C CA . GLN A 1 200 ? -18.147 -26.654 4.523 1.00 44.88 200 GLN A CA 1
ATOM 1618 C C . GLN A 1 200 ? -18.033 -26.971 3.032 1.00 44.88 200 GLN A C 1
ATOM 1620 O O . GLN A 1 200 ? -19.020 -26.709 2.304 1.00 44.88 200 GLN A O 1
#

Organism: NCBI:txid210225

InterPro domains:
  IPR011990 Tetratricopeptide-like helical domain superfamily [G3DSA:1.25.40.10] (5-200)
  IPR011990 Tetratricopeptide-like helical domain superfamily [SSF48452] (16-200)
  IPR019458 Telomerase activating protein Est1-like, N-terminal [PF10374] (46-167)
  IPR045153 Est1/Ebs1-like [PTHR15696] (1-200)

Nearest PDB structures (foldseek):
  5oen-assembly1_B  TM=4.829E-01  e=5.946E-01  Mus musculus
  1bg1-assembly1_A  TM=4.785E-01  e=1.015E+00  Mus musculus
  7ajl-assembly1_AAA  TM=3.392E-01  e=9.672E-01  Mus musculus
  2h7v-assembly1_C  TM=2.702E-01  e=2.437E+00  Yersinia pseudotuberculosis

Sequence (200 aa):
NVELGKKFKKSVNSKIPSDPIRWRQMRQNYEAIILADSDFSESHEIEHLLWQLHYRCIEEFRARLRSSSTTATAVQAQGGGEAYVRRESRNEIHSFFKSFLTEATGFYHDLILKIKSKHGLPLDHLSDGIDNEMKDEKTSTDKKKSFMSCHRCLIYLGDLARYTELYGEGELSNRNYAVASSYYTQAASMWPSSGNPHHQ

Foldseek 3Di:
DVVVLVVVVVVLVPDPDPDPVSLVVLLVVLLVCVLPDLPCCVVSVSLVVSLVSLVVVVVVLVVLLVVLVVVVVVCVVDDDDDPPPVRQHSVNSLVVSLVSLVVLLVVLVVSLVSLCVSLVHDPPDLQPDPPDDPDDPVSNVSVVSSLVSNLSSLLSSLVSLVSCQVSDPDDPVPGDSVRSVVSNVVSCSSPVPVDDPPDD